Protein AF-A0A8H5VA11-F1 (afdb_monomer_lite)

Radius of gyration: 19.9 Å; chains: 1; bounding box: 49×47×49 Å

Structure (mmCIF, N/CA/C/O backbone):
data_AF-A0A8H5VA11-F1
#
_entry.id   AF-A0A8H5VA11-F1
#
loop_
_atom_site.group_PDB
_atom_site.id
_atom_site.type_symbol
_atom_site.label_atom_id
_atom_site.label_alt_id
_atom_site.label_comp_id
_atom_site.label_asym_id
_atom_site.label_entity_id
_atom_site.label_seq_id
_atom_site.pdbx_PDB_ins_code
_atom_site.Cartn_x
_atom_site.Cartn_y
_atom_site.Cartn_z
_atom_site.occupancy
_atom_site.B_iso_or_equiv
_atom_site.auth_seq_id
_atom_site.auth_comp_id
_atom_site.auth_asym_id
_atom_site.auth_atom_id
_atom_site.pdbx_PDB_model_num
ATOM 1 N N . MET A 1 1 ? -9.710 26.616 -23.970 1.00 38.53 1 MET A N 1
ATOM 2 C CA . MET A 1 1 ? -9.389 25.185 -24.164 1.00 38.53 1 MET A CA 1
ATOM 3 C C . MET A 1 1 ? -10.409 24.378 -23.385 1.00 38.53 1 MET A C 1
ATOM 5 O O . MET A 1 1 ? -10.470 24.527 -22.172 1.00 38.53 1 MET A O 1
ATOM 9 N N . SER A 1 2 ? -11.271 23.625 -24.066 1.00 39.81 2 SER A N 1
ATOM 10 C CA . SER A 1 2 ? -12.243 22.743 -23.418 1.00 39.81 2 SER A CA 1
ATOM 11 C C . SER A 1 2 ? -11.508 21.583 -22.746 1.00 39.81 2 SER A C 1
ATOM 13 O O . SER A 1 2 ? -10.612 20.977 -23.333 1.00 39.81 2 SER A O 1
ATOM 15 N N . ILE A 1 3 ? -11.857 21.297 -21.492 1.00 49.31 3 ILE A N 1
ATOM 16 C CA . ILE A 1 3 ? -11.337 20.132 -20.775 1.00 49.31 3 ILE A CA 1
ATOM 17 C C . ILE A 1 3 ? -11.882 18.896 -21.511 1.00 49.31 3 ILE A C 1
ATOM 19 O O . ILE A 1 3 ? -13.103 18.785 -21.649 1.00 49.31 3 ILE A O 1
ATOM 23 N N . PRO A 1 4 ? -11.028 17.999 -22.038 1.00 55.41 4 PRO A N 1
ATOM 24 C CA . PRO A 1 4 ? -11.499 16.835 -22.775 1.00 55.41 4 PRO A CA 1
ATOM 25 C C . PRO A 1 4 ? -12.402 15.985 -21.879 1.00 55.41 4 PRO A C 1
ATOM 27 O O . PRO A 1 4 ? -12.107 15.798 -20.697 1.00 55.41 4 PRO A O 1
ATOM 30 N N . ASN A 1 5 ? -13.501 15.485 -22.453 1.00 65.12 5 ASN A N 1
ATOM 31 C CA . ASN A 1 5 ? -14.490 14.668 -21.755 1.00 65.12 5 ASN A CA 1
ATOM 32 C C . ASN A 1 5 ? -13.781 13.557 -20.936 1.00 65.12 5 ASN A C 1
ATOM 34 O O . ASN A 1 5 ? -13.038 12.758 -21.521 1.00 65.12 5 ASN A O 1
ATOM 38 N N . PRO A 1 6 ? -13.990 13.481 -19.605 1.00 61.69 6 PRO A N 1
ATOM 39 C CA . PRO A 1 6 ? -13.353 12.490 -18.737 1.00 61.69 6 PRO A CA 1
ATOM 40 C C . PRO A 1 6 ? -13.523 11.038 -19.207 1.00 61.69 6 PRO A C 1
ATOM 42 O O . PRO A 1 6 ? -12.602 10.236 -19.050 1.00 61.69 6 PRO A O 1
ATOM 45 N N . ALA A 1 7 ? -14.655 10.702 -19.835 1.00 64.81 7 ALA A N 1
ATOM 46 C CA . ALA A 1 7 ? -14.904 9.368 -20.381 1.00 64.81 7 ALA A CA 1
ATOM 47 C C . ALA A 1 7 ? -13.964 9.041 -21.557 1.00 64.81 7 ALA A C 1
ATOM 49 O O . ALA A 1 7 ? -13.365 7.966 -21.588 1.00 64.81 7 ALA A O 1
ATOM 50 N N . HIS A 1 8 ? -13.745 10.004 -22.458 1.00 70.19 8 HIS A N 1
ATOM 51 C CA . HIS A 1 8 ? -12.795 9.878 -23.570 1.00 70.19 8 HIS A CA 1
ATOM 52 C C . HIS A 1 8 ? -11.356 9.713 -23.074 1.00 70.19 8 HIS A C 1
ATOM 54 O O . HIS A 1 8 ? -10.594 8.907 -23.605 1.00 70.19 8 HIS A O 1
ATOM 60 N N . ARG A 1 9 ? -10.976 10.452 -22.023 1.00 69.12 9 ARG A N 1
ATOM 61 C CA . ARG A 1 9 ? -9.641 10.341 -21.423 1.00 69.12 9 ARG A CA 1
ATOM 62 C C . ARG A 1 9 ? -9.414 8.960 -20.804 1.00 69.12 9 ARG A C 1
ATOM 64 O O . ARG A 1 9 ? -8.349 8.381 -21.000 1.00 69.12 9 ARG A O 1
ATOM 71 N N . THR A 1 10 ? -10.400 8.429 -20.082 1.00 70.75 10 THR A N 1
ATOM 72 C CA . THR A 1 10 ? -10.331 7.082 -19.496 1.00 70.75 10 THR A CA 1
ATOM 73 C C . THR A 1 10 ? -10.183 6.019 -20.576 1.00 70.75 10 THR A C 1
ATOM 75 O O . THR A 1 10 ? -9.309 5.161 -20.464 1.00 70.75 10 THR A O 1
ATOM 78 N N . GLN A 1 11 ? -10.975 6.112 -21.646 1.00 75.00 11 GLN A N 1
ATOM 79 C CA . GLN A 1 11 ? -10.893 5.186 -22.770 1.00 75.00 11 GLN A CA 1
ATOM 80 C C . GLN A 1 11 ? -9.513 5.230 -23.445 1.00 75.00 11 GLN A C 1
ATOM 82 O O . GLN A 1 11 ? -8.882 4.186 -23.584 1.00 75.00 11 GLN A O 1
ATOM 87 N N . HIS A 1 12 ? -8.983 6.418 -23.758 1.00 75.19 12 HIS A N 1
ATOM 88 C CA . HIS A 1 12 ? -7.639 6.561 -24.333 1.00 75.19 12 HIS A CA 1
ATOM 89 C C . HIS A 1 12 ? -6.539 5.978 -23.437 1.00 75.19 12 HIS A C 1
ATOM 91 O O . HIS A 1 12 ? -5.609 5.347 -23.932 1.00 75.19 12 HIS A O 1
ATOM 97 N N . ILE A 1 13 ? -6.622 6.172 -22.116 1.00 70.31 13 ILE A N 1
ATOM 98 C CA . ILE A 1 13 ? -5.645 5.598 -21.179 1.00 70.31 13 ILE A CA 1
ATOM 99 C C . ILE A 1 13 ? -5.746 4.069 -21.176 1.00 70.31 13 ILE A C 1
ATOM 101 O O . ILE A 1 13 ? -4.721 3.392 -21.224 1.00 70.31 13 ILE A O 1
ATOM 105 N N . GLN A 1 14 ? -6.959 3.511 -21.147 1.00 73.81 14 GLN A N 1
ATOM 106 C CA . GLN A 1 14 ? -7.167 2.062 -21.205 1.00 73.81 14 GLN A CA 1
ATOM 107 C C . GLN A 1 14 ? -6.655 1.465 -22.520 1.00 73.81 14 GLN A C 1
ATOM 109 O O . GLN A 1 14 ? -5.988 0.433 -22.504 1.00 73.81 14 GLN A O 1
ATOM 114 N N . GLU A 1 15 ? -6.927 2.117 -23.648 1.00 78.25 15 GLU A N 1
ATOM 115 C CA . GLU A 1 15 ? -6.423 1.726 -24.966 1.00 78.25 15 GLU A CA 1
ATOM 116 C C . GLU A 1 15 ? -4.897 1.810 -25.029 1.00 78.25 15 GLU A C 1
ATOM 118 O O . GLU A 1 15 ? -4.253 0.872 -25.497 1.00 78.25 15 GLU A O 1
ATOM 123 N N . TRP A 1 16 ? -4.302 2.873 -24.481 1.00 76.81 16 TRP A N 1
ATOM 124 C CA . TRP A 1 16 ? -2.852 3.010 -24.373 1.00 76.81 16 TRP A CA 1
ATOM 125 C C . TRP A 1 16 ? -2.237 1.884 -23.535 1.00 76.81 16 TRP A C 1
ATOM 127 O O . TRP A 1 16 ? -1.290 1.242 -23.989 1.00 76.81 16 TRP A O 1
ATOM 137 N N . TYR A 1 17 ? -2.807 1.569 -22.365 1.00 71.19 17 TYR A N 1
ATOM 138 C CA . TYR A 1 17 ? -2.367 0.435 -21.547 1.00 71.19 17 TYR A CA 1
ATOM 139 C C . TYR A 1 17 ? -2.496 -0.890 -22.302 1.00 71.19 17 TYR A C 1
ATOM 141 O O . TYR A 1 17 ? -1.528 -1.643 -22.354 1.00 71.19 17 TYR A O 1
ATOM 149 N N . ARG A 1 18 ? -3.638 -1.160 -22.949 1.00 76.31 18 ARG A N 1
ATOM 150 C CA . ARG A 1 18 ? -3.831 -2.369 -23.771 1.00 76.31 18 ARG A CA 1
ATOM 151 C C . ARG A 1 18 ? -2.804 -2.458 -24.894 1.00 76.31 18 ARG A C 1
ATOM 153 O O . ARG A 1 18 ? -2.268 -3.537 -25.130 1.00 76.31 18 ARG A O 1
ATOM 160 N N . ALA A 1 19 ? -2.498 -1.348 -25.562 1.00 75.62 19 ALA A N 1
ATOM 161 C CA . ALA A 1 19 ? -1.498 -1.291 -26.622 1.00 75.62 19 ALA A CA 1
ATOM 162 C C . ALA A 1 19 ? -0.072 -1.505 -26.091 1.00 75.62 19 ALA A C 1
ATOM 164 O O . ALA A 1 19 ? 0.753 -2.109 -26.778 1.00 75.62 19 ALA A O 1
ATOM 165 N N . CYS A 1 20 ? 0.235 -1.022 -24.886 1.00 70.12 20 CYS A N 1
ATOM 166 C CA . CYS A 1 20 ? 1.495 -1.293 -24.198 1.00 70.12 20 CYS A CA 1
ATOM 167 C C . CYS A 1 20 ? 1.611 -2.774 -23.811 1.00 70.12 20 CYS A C 1
ATOM 169 O O . CYS A 1 20 ? 2.619 -3.392 -24.145 1.00 70.12 20 CYS A O 1
ATOM 171 N N . THR A 1 21 ? 0.574 -3.361 -23.203 1.00 68.69 21 THR A N 1
ATOM 172 C CA . THR A 1 21 ? 0.534 -4.789 -22.846 1.00 68.69 21 THR A CA 1
ATOM 173 C C . THR A 1 21 ? 0.629 -5.673 -24.085 1.00 68.69 21 THR A C 1
ATOM 175 O O . THR A 1 21 ? 1.501 -6.527 -24.150 1.00 68.69 21 THR A O 1
ATOM 178 N N . SER A 1 22 ? -0.161 -5.391 -25.126 1.00 73.06 22 SER A N 1
ATOM 179 C CA . SER A 1 22 ? -0.128 -6.146 -26.388 1.00 73.06 22 SER A CA 1
ATOM 180 C C . SER A 1 22 ? 1.241 -6.062 -27.067 1.00 73.06 22 SER A C 1
ATOM 182 O O . SER A 1 22 ? 1.734 -7.046 -27.613 1.00 73.06 22 SER A O 1
ATOM 184 N N . ARG A 1 23 ? 1.888 -4.885 -27.047 1.00 73.25 23 ARG A N 1
ATOM 185 C CA . ARG A 1 23 ? 3.265 -4.746 -27.548 1.00 73.25 23 ARG A CA 1
ATOM 186 C C . ARG A 1 23 ? 4.262 -5.512 -26.698 1.00 73.25 23 ARG A C 1
ATOM 188 O O . ARG A 1 23 ? 5.232 -5.997 -27.261 1.00 73.25 23 ARG A O 1
ATOM 195 N N . ALA A 1 24 ? 4.065 -5.587 -25.386 1.00 64.38 24 ALA A N 1
ATOM 196 C CA . ALA A 1 24 ? 4.917 -6.382 -24.517 1.00 64.38 24 ALA A CA 1
ATOM 197 C C . ALA A 1 24 ? 4.746 -7.879 -24.820 1.00 64.38 24 ALA A C 1
ATOM 199 O O . ALA A 1 24 ? 5.741 -8.533 -25.104 1.00 64.38 24 ALA A O 1
ATOM 200 N N . GLU A 1 25 ? 3.517 -8.393 -24.873 1.00 65.75 25 GLU A N 1
ATOM 201 C CA . GLU A 1 25 ? 3.203 -9.805 -25.157 1.00 65.75 25 GLU A CA 1
ATOM 202 C C . GLU A 1 25 ? 3.742 -10.288 -26.510 1.00 65.75 25 GLU A C 1
ATOM 204 O O . GLU A 1 25 ? 4.197 -11.420 -26.630 1.00 65.75 25 GLU A O 1
ATOM 209 N N . ARG A 1 26 ? 3.727 -9.427 -27.537 1.00 71.00 26 ARG A N 1
ATOM 210 C CA . ARG A 1 26 ? 4.206 -9.771 -28.888 1.00 71.00 26 ARG A CA 1
ATOM 211 C C . ARG A 1 26 ? 5.726 -9.772 -29.038 1.00 71.00 26 ARG A C 1
ATOM 213 O O . ARG A 1 26 ? 6.213 -10.158 -30.101 1.00 71.00 26 ARG A O 1
ATOM 220 N N . ARG A 1 27 ? 6.488 -9.308 -28.042 1.00 61.25 27 ARG A N 1
ATOM 221 C CA . ARG A 1 27 ? 7.954 -9.367 -28.128 1.00 61.25 27 ARG A CA 1
ATOM 222 C C . ARG A 1 27 ? 8.395 -10.829 -28.047 1.00 61.25 27 ARG A C 1
ATOM 224 O O . ARG A 1 27 ? 7.949 -11.513 -27.126 1.00 61.25 27 ARG A O 1
ATOM 231 N N . PRO A 1 28 ? 9.280 -11.303 -28.944 1.00 55.66 28 PRO A N 1
ATOM 232 C CA . PRO A 1 28 ? 9.813 -12.667 -28.898 1.00 55.66 28 PRO A CA 1
ATOM 233 C C . PRO A 1 28 ? 10.371 -13.028 -27.515 1.00 55.66 28 PRO A C 1
ATOM 235 O O . PRO A 1 28 ? 10.173 -14.136 -27.031 1.00 55.66 28 PRO A O 1
ATOM 238 N N . GLU A 1 29 ? 10.963 -12.050 -26.822 1.00 48.66 29 GLU A N 1
ATOM 239 C CA . GLU A 1 29 ? 11.510 -12.215 -25.471 1.00 48.66 29 GLU A CA 1
ATOM 240 C C . GLU A 1 29 ? 10.445 -12.445 -24.375 1.00 48.66 29 GLU A C 1
ATOM 242 O O . GLU A 1 29 ? 10.790 -12.816 -23.253 1.00 48.66 29 GLU A O 1
ATOM 247 N N . ASN A 1 30 ? 9.157 -12.223 -24.656 1.00 47.91 30 ASN A N 1
ATOM 248 C CA . ASN A 1 30 ? 8.044 -12.379 -23.714 1.00 47.91 30 ASN A CA 1
ATOM 249 C C . ASN A 1 30 ? 7.150 -13.590 -24.019 1.00 47.91 30 ASN A C 1
ATOM 251 O O . ASN A 1 30 ? 6.133 -13.756 -23.352 1.00 47.91 30 ASN A O 1
ATOM 255 N N . GLN A 1 31 ? 7.544 -14.469 -24.950 1.00 53.22 31 GLN A N 1
ATOM 256 C CA . GLN A 1 31 ? 6.773 -15.673 -25.298 1.00 53.22 31 GLN A CA 1
ATOM 257 C C . GLN A 1 31 ? 6.492 -16.587 -24.088 1.00 53.22 31 GLN A C 1
ATOM 259 O O . GLN A 1 31 ? 5.414 -17.169 -24.011 1.00 53.22 31 GLN A O 1
ATOM 264 N N . ASP A 1 32 ? 7.392 -16.616 -23.095 1.00 52.06 32 ASP A N 1
ATOM 265 C CA . ASP A 1 32 ? 7.207 -17.363 -21.836 1.00 52.06 32 ASP A CA 1
ATOM 266 C C . ASP A 1 32 ? 6.700 -16.508 -20.656 1.00 52.06 32 ASP A C 1
ATOM 268 O O . ASP A 1 32 ? 6.504 -17.013 -19.550 1.00 52.06 32 ASP A O 1
ATOM 272 N N . ASN A 1 33 ? 6.529 -15.196 -20.851 1.00 47.75 33 ASN A N 1
ATOM 273 C CA . ASN A 1 33 ? 6.092 -14.254 -19.820 1.00 47.75 33 ASN A CA 1
ATOM 274 C C . ASN A 1 33 ? 4.722 -13.688 -20.192 1.00 47.75 33 ASN A C 1
ATOM 276 O O . ASN A 1 33 ? 4.614 -12.624 -20.797 1.00 47.75 33 ASN A O 1
ATOM 280 N N . ALA A 1 34 ? 3.663 -14.372 -19.778 1.00 52.34 34 ALA A N 1
ATOM 281 C CA . ALA A 1 34 ? 2.313 -13.856 -19.933 1.00 52.34 34 ALA A CA 1
ATOM 282 C C . ALA A 1 34 ? 1.893 -13.050 -18.694 1.00 52.34 34 ALA A C 1
ATOM 284 O O . ALA A 1 34 ? 1.905 -13.548 -17.564 1.00 52.34 34 ALA A O 1
ATOM 285 N N . VAL A 1 35 ? 1.513 -11.788 -18.906 1.00 53.75 35 VAL A N 1
ATOM 286 C CA . VAL A 1 35 ? 0.883 -10.948 -17.881 1.00 53.75 35 VAL A CA 1
ATOM 287 C C . VAL A 1 35 ? -0.622 -11.161 -17.977 1.00 53.75 35 VAL A C 1
ATOM 289 O O . VAL A 1 35 ? -1.319 -10.467 -18.709 1.00 53.75 35 VAL A O 1
ATOM 292 N N . TYR A 1 36 ? -1.131 -12.151 -17.252 1.00 59.78 36 TYR A N 1
ATOM 293 C CA . TYR A 1 36 ? -2.566 -12.410 -17.217 1.00 59.78 36 TYR A CA 1
ATOM 294 C C . TYR A 1 36 ? -3.301 -11.359 -16.387 1.00 59.78 36 TYR A C 1
ATOM 296 O O . TYR A 1 36 ? -2.772 -10.814 -15.412 1.00 59.78 36 TYR A O 1
ATOM 304 N N . ALA A 1 37 ? -4.562 -11.118 -16.744 1.00 69.44 37 ALA A N 1
ATOM 305 C CA . ALA A 1 37 ? -5.472 -10.419 -15.854 1.00 69.44 37 ALA A CA 1
ATOM 306 C C . ALA A 1 37 ? -5.525 -11.147 -14.502 1.00 69.44 37 ALA A C 1
ATOM 308 O O . ALA A 1 37 ? -5.518 -12.378 -14.443 1.00 69.44 37 ALA A O 1
ATOM 309 N N . LEU A 1 38 ? -5.579 -10.383 -13.410 1.00 77.19 38 LEU A N 1
ATOM 310 C CA . LEU A 1 38 ? -5.715 -10.962 -12.081 1.00 77.19 38 LEU A CA 1
ATOM 311 C C . LEU A 1 38 ? -7.064 -11.684 -11.968 1.00 77.19 38 LEU A C 1
ATOM 313 O O . LEU A 1 38 ? -8.112 -11.033 -11.911 1.00 77.19 38 LEU A O 1
ATOM 317 N N . ASP A 1 39 ? -7.024 -13.012 -11.880 1.00 87.19 39 ASP A N 1
ATOM 318 C CA . ASP A 1 39 ? -8.182 -13.824 -11.517 1.00 87.19 39 ASP A CA 1
ATOM 319 C C . ASP A 1 39 ? -8.490 -13.620 -10.027 1.00 87.19 39 ASP A C 1
ATOM 321 O O . ASP A 1 39 ? -7.841 -14.171 -9.129 1.00 87.19 39 ASP A O 1
ATOM 325 N N . ILE A 1 40 ? -9.467 -12.748 -9.770 1.00 89.31 40 ILE A N 1
ATOM 326 C CA . ILE A 1 40 ? -9.868 -12.382 -8.414 1.00 89.31 40 ILE A CA 1
ATOM 327 C C . ILE A 1 40 ? -10.493 -13.561 -7.673 1.00 89.31 40 ILE A C 1
ATOM 329 O O . ILE A 1 40 ? -10.322 -13.658 -6.460 1.00 89.31 40 ILE A O 1
ATOM 333 N N . ASP A 1 41 ? -11.201 -14.444 -8.375 1.00 92.81 41 ASP A N 1
ATOM 334 C CA . ASP A 1 41 ? -11.942 -15.540 -7.759 1.00 92.81 41 ASP A CA 1
ATOM 335 C C . ASP A 1 41 ? -10.975 -16.639 -7.335 1.00 92.81 41 ASP A C 1
ATOM 337 O O . ASP A 1 41 ? -10.983 -17.055 -6.172 1.00 92.81 41 ASP A O 1
ATOM 341 N N . TRP A 1 42 ? -10.031 -16.986 -8.212 1.00 93.31 42 TRP A N 1
ATOM 342 C CA . TRP A 1 42 ? -8.924 -17.864 -7.854 1.00 93.31 42 TRP A CA 1
ATOM 343 C C . TRP A 1 42 ? -8.124 -17.314 -6.6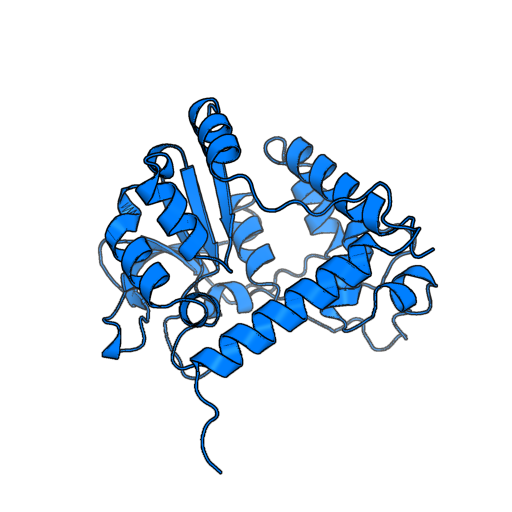67 1.00 93.31 42 TRP A C 1
ATOM 345 O O . TRP A 1 42 ? -7.828 -18.048 -5.720 1.00 93.31 42 TRP A O 1
ATOM 355 N N . LEU A 1 43 ? -7.800 -16.014 -6.665 1.00 92.19 43 LEU A N 1
ATOM 356 C CA . LEU A 1 43 ? -7.086 -15.402 -5.545 1.00 92.19 43 LEU A CA 1
ATOM 357 C C . LEU A 1 43 ? -7.894 -15.484 -4.241 1.00 92.19 43 LEU A C 1
ATOM 359 O O . LEU A 1 43 ? -7.333 -15.832 -3.199 1.00 92.19 43 LEU A O 1
ATOM 363 N N . CYS A 1 44 ? -9.199 -15.206 -4.289 1.00 95.69 44 CYS A N 1
ATOM 364 C CA . CYS A 1 44 ? -10.083 -15.322 -3.131 1.00 95.69 44 CYS A CA 1
ATOM 365 C C . CYS A 1 44 ? -10.087 -16.749 -2.570 1.00 95.69 44 CYS A C 1
ATOM 367 O O . CYS A 1 44 ? -9.995 -16.930 -1.355 1.00 95.69 44 CYS A O 1
ATOM 369 N N . ASP A 1 45 ? -10.105 -17.772 -3.423 1.00 95.88 45 ASP A N 1
ATOM 370 C CA . ASP A 1 45 ? -10.028 -19.167 -2.986 1.00 95.88 45 ASP A CA 1
ATOM 371 C C . ASP A 1 45 ? -8.687 -19.511 -2.330 1.00 95.88 45 ASP A C 1
ATOM 373 O O . ASP A 1 45 ? -8.635 -20.277 -1.360 1.00 95.88 45 ASP A O 1
ATOM 377 N N . ARG A 1 46 ? -7.587 -18.913 -2.803 1.00 94.94 46 ARG A N 1
ATOM 378 C CA . ARG A 1 46 ? -6.274 -19.038 -2.152 1.00 94.94 46 ARG A CA 1
ATOM 379 C C . ARG A 1 46 ? -6.257 -18.353 -0.787 1.00 94.94 46 ARG A C 1
ATOM 381 O O . ARG A 1 46 ? -5.734 -18.943 0.157 1.00 94.94 46 ARG A O 1
ATOM 388 N N . ILE A 1 47 ? -6.862 -17.171 -0.658 1.00 95.75 47 ILE A N 1
ATOM 389 C CA . ILE A 1 47 ? -6.989 -16.449 0.619 1.00 95.75 47 ILE A CA 1
ATOM 390 C C . ILE A 1 47 ? -7.803 -17.275 1.622 1.00 95.75 47 ILE A C 1
ATOM 392 O O . ILE A 1 47 ? -7.362 -17.487 2.751 1.00 95.75 47 ILE A O 1
ATOM 396 N N . LYS A 1 48 ? -8.945 -17.833 1.200 1.00 95.25 48 LYS A N 1
ATOM 397 C CA . LYS A 1 48 ? -9.789 -18.694 2.048 1.00 95.25 48 LYS A CA 1
ATOM 398 C C . LYS A 1 48 ? -9.032 -19.911 2.583 1.00 95.25 48 LYS A C 1
ATOM 400 O O . LYS A 1 48 ? -9.214 -20.264 3.747 1.00 95.25 48 LYS A O 1
ATOM 405 N N . LYS A 1 49 ? -8.169 -20.529 1.770 1.00 96.00 49 LYS A N 1
ATOM 406 C CA . LYS A 1 49 ? -7.365 -21.709 2.148 1.00 96.00 49 LYS A CA 1
ATOM 407 C C . LYS A 1 49 ? -6.110 -21.367 2.956 1.00 96.00 49 LYS A C 1
ATOM 409 O O . LYS A 1 49 ? -5.559 -22.241 3.621 1.00 96.00 49 LYS A O 1
ATOM 414 N N . ALA A 1 50 ? -5.629 -20.128 2.893 1.00 93.12 50 ALA A N 1
ATOM 415 C CA . ALA A 1 50 ? -4.440 -19.711 3.620 1.00 93.12 50 ALA A CA 1
ATOM 416 C C . ALA A 1 50 ? -4.701 -19.629 5.134 1.00 93.12 50 ALA A C 1
ATOM 418 O O . ALA A 1 50 ? -5.794 -19.260 5.581 1.00 93.12 50 ALA A O 1
ATOM 419 N N . LYS A 1 51 ? -3.666 -19.963 5.918 1.00 90.38 51 LYS A N 1
ATOM 420 C CA . LYS A 1 51 ? -3.671 -19.826 7.383 1.00 90.38 51 LYS A CA 1
ATOM 421 C C . LYS A 1 51 ? -3.592 -18.361 7.818 1.00 90.38 51 LYS A C 1
ATOM 423 O O . LYS A 1 51 ? -4.254 -17.979 8.769 1.00 90.38 51 LYS A O 1
ATOM 428 N N . GLU A 1 52 ? -2.776 -17.573 7.127 1.00 86.75 52 GLU A N 1
ATOM 429 C CA . GLU A 1 52 ? -2.570 -16.146 7.375 1.00 86.75 52 GLU A CA 1
ATOM 430 C C . GLU A 1 52 ? -2.314 -15.468 6.026 1.00 86.75 52 GLU A C 1
ATOM 432 O O . GLU A 1 52 ? -1.571 -16.008 5.197 1.00 86.75 52 GLU A O 1
ATOM 437 N N . VAL A 1 53 ? -2.915 -14.298 5.806 1.00 92.19 53 VAL A N 1
ATOM 438 C CA . VAL A 1 53 ? -2.659 -13.471 4.623 1.00 92.19 53 VAL A CA 1
ATOM 439 C C . VAL A 1 53 ? -2.241 -12.082 5.071 1.00 92.19 53 VAL A C 1
ATOM 441 O O . VAL A 1 53 ? -2.947 -11.422 5.827 1.00 92.19 53 VAL A O 1
ATOM 444 N N . ARG A 1 54 ? -1.096 -11.619 4.567 1.00 91.38 54 ARG A N 1
ATOM 445 C CA . ARG A 1 54 ? -0.661 -10.229 4.707 1.00 91.38 54 ARG A CA 1
ATOM 446 C C . ARG A 1 54 ? -0.674 -9.563 3.350 1.00 91.38 54 ARG A C 1
ATOM 448 O O . ARG A 1 54 ? -0.104 -10.096 2.398 1.00 91.38 54 ARG A O 1
ATOM 455 N N . LEU A 1 55 ? -1.304 -8.403 3.283 1.00 91.88 55 LEU A N 1
ATOM 456 C CA . LEU A 1 55 ? -1.343 -7.570 2.096 1.00 91.88 55 LEU A CA 1
ATOM 457 C C . LEU A 1 55 ? -0.549 -6.300 2.379 1.00 91.88 55 LEU A C 1
ATOM 459 O O . LEU A 1 55 ? -0.869 -5.555 3.299 1.00 91.88 55 LEU A O 1
ATOM 463 N N . PHE A 1 56 ? 0.467 -6.059 1.557 1.00 89.69 56 PHE A N 1
ATOM 464 C CA . PHE A 1 56 ? 1.229 -4.815 1.529 1.00 89.69 56 PHE A CA 1
ATOM 465 C C . PHE A 1 56 ? 0.841 -4.054 0.267 1.00 89.69 56 PHE A C 1
ATOM 467 O O . PHE A 1 56 ? 0.916 -4.616 -0.826 1.00 89.69 56 PHE A O 1
ATOM 474 N N . GLY A 1 57 ? 0.402 -2.803 0.394 1.00 85.31 57 GLY A N 1
ATOM 475 C CA . GLY A 1 57 ? -0.079 -2.063 -0.767 1.00 85.31 57 GLY A CA 1
ATOM 476 C C . GLY A 1 57 ? -0.058 -0.550 -0.627 1.00 85.31 57 GLY A C 1
ATOM 477 O O . GLY A 1 57 ? 0.199 0.009 0.432 1.00 85.31 57 GLY A O 1
ATOM 478 N N . GLY A 1 58 ? -0.358 0.110 -1.738 1.00 72.50 58 GLY A N 1
ATOM 479 C CA . GLY A 1 58 ? -0.525 1.558 -1.814 1.00 72.50 58 GLY A CA 1
ATOM 480 C C . GLY A 1 58 ? -1.480 1.926 -2.942 1.00 72.50 58 GLY A C 1
ATOM 481 O O . GLY A 1 58 ? -2.441 2.640 -2.714 1.00 72.50 58 GLY A O 1
ATOM 482 N N . ALA A 1 59 ? -1.301 1.355 -4.134 1.00 63.72 59 ALA A N 1
ATOM 483 C CA . ALA A 1 59 ? -1.872 1.906 -5.366 1.00 63.72 59 ALA A CA 1
ATOM 484 C C . ALA A 1 59 ? -3.214 1.316 -5.872 1.00 63.72 59 ALA A C 1
ATOM 486 O O . ALA A 1 59 ? -3.586 1.579 -7.012 1.00 63.72 59 ALA A O 1
ATOM 487 N N . SER A 1 60 ? -3.984 0.542 -5.096 1.00 74.31 60 SER A N 1
ATOM 488 C CA . SER A 1 60 ? -5.328 0.127 -5.556 1.00 74.31 60 SER A CA 1
ATOM 489 C C . SER A 1 60 ? -6.292 -0.187 -4.413 1.00 74.31 60 SER A C 1
ATOM 491 O O . SER A 1 60 ? -6.439 -1.329 -3.983 1.00 74.31 60 SER A O 1
ATOM 493 N N . LEU A 1 61 ? -6.988 0.844 -3.933 1.00 91.50 61 LEU A N 1
ATOM 494 C CA . LEU A 1 61 ? -8.074 0.685 -2.959 1.00 91.50 61 LEU A CA 1
ATOM 495 C C . LEU A 1 61 ? -9.285 -0.031 -3.580 1.00 91.50 61 LEU A C 1
ATOM 497 O O . LEU A 1 61 ? -10.015 -0.723 -2.882 1.00 91.50 61 LEU A O 1
ATOM 501 N N . ASP A 1 62 ? -9.454 0.035 -4.903 1.00 92.00 62 ASP A N 1
ATOM 502 C CA . ASP A 1 62 ? -10.492 -0.730 -5.604 1.00 92.00 62 ASP A CA 1
ATOM 503 C C . ASP A 1 62 ? -10.289 -2.245 -5.469 1.00 92.00 62 ASP A C 1
ATOM 505 O O . ASP A 1 62 ? -11.235 -2.992 -5.220 1.00 92.00 62 ASP A O 1
ATOM 509 N N . PHE A 1 63 ? -9.040 -2.710 -5.527 1.00 92.12 63 PHE A N 1
ATOM 510 C CA . PHE A 1 63 ? -8.734 -4.110 -5.260 1.00 92.12 63 PHE A CA 1
ATOM 511 C C . PHE A 1 63 ? -9.157 -4.528 -3.842 1.00 92.12 63 PHE A C 1
ATOM 513 O O . PHE A 1 63 ? -9.778 -5.577 -3.675 1.00 92.12 63 PHE A O 1
ATOM 520 N N . LEU A 1 64 ? -8.910 -3.688 -2.832 1.00 95.00 64 LEU A N 1
ATOM 521 C CA . LEU A 1 64 ? -9.355 -3.950 -1.459 1.00 95.00 64 LEU A CA 1
ATOM 522 C C . LEU A 1 64 ? -10.880 -3.962 -1.344 1.00 95.00 64 LEU A C 1
ATOM 524 O O . LEU A 1 64 ? -11.430 -4.885 -0.748 1.00 95.00 64 LEU A O 1
ATOM 528 N N . ARG A 1 65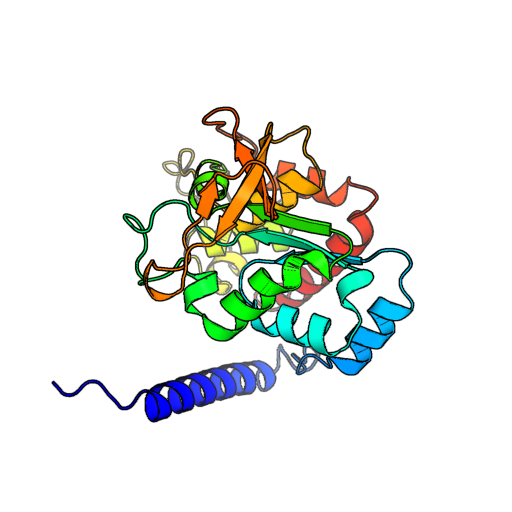 ? -11.569 -3.007 -1.983 1.00 96.06 65 ARG A N 1
ATOM 529 C CA . ARG A 1 65 ? -13.035 -2.999 -2.086 1.00 96.06 65 ARG A CA 1
ATOM 530 C C . ARG A 1 65 ? -13.555 -4.320 -2.652 1.00 96.06 65 ARG A C 1
ATOM 532 O O . ARG A 1 65 ? -14.495 -4.888 -2.107 1.00 96.06 65 ARG A O 1
ATOM 539 N N . ARG A 1 66 ? -12.929 -4.853 -3.705 1.00 95.19 66 ARG A N 1
ATOM 540 C CA . ARG A 1 66 ? -13.308 -6.154 -4.285 1.00 95.19 66 ARG A CA 1
ATOM 541 C C . ARG A 1 66 ? -13.109 -7.312 -3.304 1.00 95.19 66 ARG A C 1
ATOM 543 O O . ARG A 1 66 ? -13.958 -8.195 -3.265 1.00 95.19 66 ARG A O 1
ATOM 550 N N . LEU A 1 67 ? -12.043 -7.312 -2.501 1.00 95.81 67 LEU A N 1
ATOM 551 C CA . LEU A 1 67 ? -11.811 -8.344 -1.478 1.00 95.81 67 LEU A CA 1
ATOM 552 C C . LEU A 1 67 ? -12.845 -8.294 -0.340 1.00 95.81 67 LEU A C 1
ATOM 554 O O . LEU A 1 67 ? -13.276 -9.350 0.132 1.00 95.81 67 LEU A O 1
ATOM 558 N N . ILE A 1 68 ? -13.269 -7.091 0.062 1.00 97.06 68 ILE A N 1
ATOM 559 C CA . ILE A 1 68 ? -14.362 -6.880 1.027 1.00 97.06 68 ILE A CA 1
ATOM 560 C C . ILE A 1 68 ? -15.669 -7.435 0.455 1.00 97.06 68 ILE A C 1
ATOM 562 O O . ILE A 1 68 ? -16.277 -8.316 1.055 1.00 97.06 68 ILE A O 1
ATOM 566 N N . LEU A 1 69 ? -16.041 -7.022 -0.762 1.00 96.94 69 LEU A N 1
ATOM 567 C CA . LEU A 1 69 ? -17.261 -7.484 -1.438 1.00 96.94 69 LEU A CA 1
ATOM 568 C C . LEU A 1 69 ? -17.279 -9.002 -1.688 1.00 96.94 69 LEU A C 1
ATOM 570 O O . LEU A 1 69 ? -18.344 -9.608 -1.751 1.00 96.94 69 LEU A O 1
ATOM 574 N N . LYS A 1 70 ? -16.107 -9.634 -1.827 1.00 96.62 70 LYS A N 1
ATOM 575 C CA . LYS A 1 70 ? -15.958 -11.094 -1.956 1.00 96.62 70 LYS A CA 1
ATOM 576 C C . LYS A 1 70 ? -15.933 -11.829 -0.607 1.00 96.62 70 LYS A C 1
ATOM 578 O O . LYS A 1 70 ? -15.806 -13.053 -0.592 1.00 96.62 70 LYS A O 1
ATOM 583 N N . GLY A 1 71 ? -16.040 -11.111 0.512 1.00 96.44 71 GLY A N 1
ATOM 584 C CA . GLY A 1 71 ? -16.151 -11.675 1.858 1.00 96.44 71 GLY A CA 1
ATOM 585 C C . GLY A 1 71 ? -14.864 -12.304 2.394 1.00 96.44 71 GLY A C 1
ATOM 586 O O . GLY A 1 71 ? -14.924 -13.126 3.305 1.00 96.44 71 GLY A O 1
ATOM 587 N N . VAL A 1 72 ? -13.695 -11.960 1.840 1.00 97.06 72 VAL A N 1
ATOM 588 C CA . VAL A 1 72 ? -12.404 -12.550 2.250 1.00 97.06 72 VAL A CA 1
ATOM 589 C C . VAL A 1 72 ? -11.527 -11.610 3.080 1.00 97.06 72 VAL A C 1
ATOM 591 O O . VAL A 1 72 ? -10.499 -12.051 3.590 1.00 97.06 72 VAL A O 1
ATOM 594 N N . ALA A 1 73 ? -11.927 -10.342 3.244 1.00 96.56 73 ALA A N 1
ATOM 595 C CA . ALA A 1 73 ? -11.165 -9.320 3.971 1.00 96.56 73 ALA A CA 1
ATOM 596 C C . ALA A 1 73 ? -10.799 -9.740 5.406 1.00 96.56 73 ALA A C 1
ATOM 598 O O . ALA A 1 73 ? -9.657 -9.552 5.822 1.00 96.56 73 ALA A O 1
ATOM 599 N N . HIS A 1 74 ? -11.705 -10.424 6.107 1.00 97.00 74 HIS A N 1
ATOM 600 C CA . HIS A 1 74 ? -11.521 -10.857 7.497 1.00 97.00 74 HIS A CA 1
ATOM 601 C C . HIS A 1 74 ? -10.356 -11.840 7.717 1.00 97.00 74 HIS A C 1
ATOM 603 O O . HIS A 1 74 ? -9.992 -12.106 8.857 1.00 97.00 74 HIS A O 1
ATOM 609 N N . LYS A 1 75 ? -9.767 -12.405 6.649 1.00 96.88 75 LYS A N 1
ATOM 610 C CA . LYS A 1 75 ? -8.563 -13.260 6.725 1.00 96.88 75 LYS A CA 1
ATOM 611 C C . LYS A 1 75 ? -7.258 -12.507 6.448 1.00 96.88 75 LYS A C 1
ATOM 613 O O . LYS A 1 75 ? -6.204 -13.136 6.332 1.00 96.88 75 LYS A O 1
ATOM 618 N N . ILE A 1 76 ? -7.342 -11.200 6.211 1.00 96.38 76 ILE A N 1
ATOM 619 C CA . ILE A 1 76 ? -6.256 -10.399 5.657 1.00 96.38 76 ILE A CA 1
ATOM 620 C C . ILE A 1 76 ? -5.830 -9.345 6.671 1.00 96.38 76 ILE A C 1
ATOM 622 O O . ILE A 1 76 ? -6.626 -8.514 7.103 1.00 96.38 76 ILE A O 1
ATOM 626 N N . ARG A 1 77 ? -4.530 -9.328 6.961 1.00 96.25 77 ARG A N 1
ATOM 627 C CA . ARG A 1 77 ? -3.845 -8.213 7.616 1.00 96.25 77 ARG A CA 1
ATOM 628 C C . ARG A 1 77 ? -3.343 -7.256 6.546 1.00 96.25 77 ARG A C 1
ATOM 630 O O . ARG A 1 77 ? -2.426 -7.576 5.786 1.00 96.25 77 ARG A O 1
ATOM 637 N N . CYS A 1 78 ? -4.006 -6.119 6.433 1.00 95.56 78 CYS A N 1
ATOM 638 C CA . CYS A 1 78 ? -3.811 -5.129 5.392 1.00 95.56 78 CYS A CA 1
ATOM 639 C C . CYS A 1 78 ? -2.950 -3.969 5.904 1.00 95.56 78 CYS A C 1
ATOM 641 O O . CYS A 1 78 ? -3.288 -3.303 6.883 1.00 95.56 78 CYS A O 1
ATOM 643 N N . HIS A 1 79 ? -1.842 -3.714 5.213 1.00 94.94 79 HIS A N 1
ATOM 644 C CA . HIS A 1 79 ? -0.845 -2.712 5.567 1.00 94.94 79 HIS A CA 1
ATOM 645 C C . HIS A 1 79 ? -0.610 -1.789 4.371 1.00 94.94 79 HIS A C 1
ATOM 647 O O . HIS A 1 79 ? -0.132 -2.230 3.320 1.00 94.94 79 HIS A O 1
ATOM 653 N N . LEU A 1 80 ? -0.974 -0.511 4.509 1.00 95.06 80 LEU A N 1
ATOM 654 C CA . LEU A 1 80 ? -1.041 0.408 3.373 1.00 95.06 80 LEU A CA 1
ATOM 655 C C . LEU A 1 80 ? -0.160 1.645 3.520 1.00 95.06 80 LEU A C 1
ATOM 657 O O . LEU A 1 80 ? -0.173 2.317 4.549 1.00 95.06 80 LEU A O 1
ATOM 661 N N . GLN A 1 81 ? 0.534 2.017 2.447 1.00 93.75 81 GLN A N 1
ATOM 662 C CA . GLN A 1 81 ? 1.069 3.363 2.265 1.00 93.75 81 GLN A CA 1
ATOM 663 C C . GLN A 1 81 ? -0.019 4.208 1.590 1.00 93.75 81 GLN A C 1
ATOM 665 O O . GLN A 1 81 ? -0.187 4.193 0.372 1.00 93.75 81 GLN A O 1
ATOM 670 N N . VAL A 1 82 ? -0.809 4.930 2.381 1.00 93.44 82 VAL A N 1
ATOM 671 C CA . VAL A 1 82 ? -1.947 5.703 1.868 1.00 93.44 82 VAL A CA 1
ATOM 672 C C . VAL A 1 82 ? -2.273 6.874 2.786 1.00 93.44 82 VAL A C 1
ATOM 674 O O . VAL A 1 82 ? -2.008 6.827 3.991 1.00 93.44 82 VAL A O 1
ATOM 677 N N . GLY A 1 83 ? -2.851 7.922 2.201 1.00 91.81 83 GLY A N 1
ATOM 678 C CA . GLY A 1 83 ? -3.381 9.084 2.906 1.00 91.81 83 GLY A CA 1
ATOM 679 C C . GLY A 1 83 ? -2.322 10.056 3.422 1.00 91.81 83 GLY A C 1
ATOM 680 O O . GLY A 1 83 ? -1.109 9.833 3.356 1.00 91.81 83 GLY A O 1
ATOM 681 N N . THR A 1 84 ? -2.797 11.199 3.902 1.00 92.25 84 THR A N 1
ATOM 682 C CA . THR A 1 84 ? -1.957 12.300 4.376 1.00 92.25 84 THR A CA 1
ATOM 683 C C . THR A 1 84 ? -2.677 13.100 5.455 1.00 92.25 84 THR A C 1
ATOM 685 O O . THR A 1 84 ? -3.900 13.134 5.495 1.00 92.25 84 THR A O 1
ATOM 688 N N . TYR A 1 85 ? -1.914 13.774 6.314 1.00 90.62 85 TYR A N 1
ATOM 689 C CA . TYR A 1 85 ? -2.443 14.729 7.295 1.00 90.62 85 TYR A CA 1
ATOM 690 C C . TYR A 1 85 ? -2.649 16.131 6.706 1.00 90.62 85 TYR A C 1
ATOM 692 O O . TYR A 1 85 ? -3.282 16.974 7.331 1.00 90.62 85 TYR A O 1
ATOM 700 N N . ASN A 1 86 ? -2.048 16.407 5.548 1.00 88.25 86 ASN A N 1
ATOM 701 C CA . ASN A 1 86 ? -2.073 17.712 4.899 1.00 88.25 86 ASN A CA 1
ATOM 702 C C . ASN A 1 86 ? -1.896 17.538 3.384 1.00 88.25 86 ASN A C 1
ATOM 704 O O . ASN A 1 86 ? -1.085 16.719 2.946 1.00 88.25 86 ASN A O 1
ATOM 708 N N . LEU A 1 87 ? -2.639 18.315 2.602 1.00 86.00 87 LEU A N 1
ATOM 709 C CA . LEU A 1 87 ? -2.611 18.308 1.140 1.00 86.00 87 LEU A CA 1
ATOM 710 C C . LEU A 1 87 ? -1.598 19.299 0.551 1.00 86.00 87 LEU A C 1
ATOM 712 O O . LEU A 1 87 ? -1.410 19.295 -0.658 1.00 86.00 87 LEU A O 1
ATOM 716 N N . SER A 1 88 ? -0.923 20.126 1.360 1.00 84.75 88 SER A N 1
ATOM 717 C CA . SER A 1 88 ? -0.071 21.222 0.858 1.00 84.75 88 SER A CA 1
ATOM 718 C C . SER A 1 88 ? 1.049 20.790 -0.095 1.00 84.75 88 SER A C 1
ATOM 720 O O . SER A 1 88 ? 1.553 21.610 -0.850 1.00 84.75 88 SER A O 1
ATOM 722 N N . SER A 1 89 ? 1.478 19.528 -0.034 1.00 75.12 89 SER A N 1
ATOM 723 C CA . SER A 1 89 ? 2.516 18.952 -0.899 1.00 75.12 89 SER A CA 1
ATOM 724 C C . SER A 1 89 ? 1.960 18.020 -1.980 1.00 75.12 89 SER A C 1
ATOM 726 O O . SER A 1 89 ? 2.732 17.330 -2.645 1.00 75.12 89 SER A O 1
ATOM 728 N N . ASN A 1 90 ? 0.637 17.922 -2.119 1.00 79.06 90 ASN A N 1
ATOM 729 C CA . ASN A 1 90 ? 0.011 17.010 -3.063 1.00 79.06 90 ASN A CA 1
ATOM 730 C C . ASN A 1 90 ? -0.180 17.680 -4.422 1.00 79.06 90 ASN A C 1
ATOM 732 O O . ASN A 1 90 ? -0.631 18.815 -4.518 1.00 79.06 90 ASN A O 1
ATOM 736 N N . LEU A 1 91 ? 0.097 16.922 -5.482 1.00 76.69 91 LEU A N 1
ATOM 737 C CA . LEU A 1 91 ? -0.208 17.321 -6.860 1.00 76.69 91 LEU A CA 1
ATOM 738 C C . LEU A 1 91 ? -1.706 17.213 -7.189 1.00 76.69 91 LEU A C 1
ATOM 740 O O . LEU A 1 91 ? -2.173 17.811 -8.151 1.00 76.69 91 LEU A O 1
ATOM 744 N N . PHE A 1 92 ? -2.448 16.429 -6.406 1.00 80.69 92 PHE A N 1
ATOM 745 C CA . PHE A 1 92 ? -3.867 16.151 -6.603 1.00 80.69 92 PHE A CA 1
ATOM 746 C C . PHE A 1 92 ? -4.686 16.636 -5.396 1.00 80.69 92 PHE A C 1
ATOM 748 O O . PHE A 1 92 ? -4.134 16.741 -4.297 1.00 80.69 92 PHE A O 1
ATOM 755 N N . PRO A 1 93 ? -6.008 16.851 -5.556 1.00 79.56 93 PRO A N 1
ATOM 756 C CA . PRO A 1 93 ? -6.905 17.215 -4.449 1.00 79.56 93 PRO A CA 1
ATOM 757 C C . PRO A 1 93 ? -6.945 16.188 -3.306 1.00 79.56 93 PRO A C 1
ATOM 759 O O . PRO A 1 93 ? -7.342 16.512 -2.194 1.00 79.56 93 PRO A O 1
ATOM 762 N N . TYR A 1 94 ? -6.509 14.957 -3.579 1.00 86.75 94 TYR A N 1
ATOM 763 C CA . TYR A 1 94 ? -6.356 13.875 -2.612 1.00 86.75 94 TYR A CA 1
ATOM 764 C C . TYR A 1 94 ? -4.899 13.399 -2.583 1.00 86.75 94 TYR A C 1
ATOM 766 O O . TYR A 1 94 ? -4.102 13.711 -3.472 1.00 86.75 94 TYR A O 1
ATOM 774 N N . GLN A 1 95 ? -4.519 12.600 -1.582 1.00 89.31 95 GLN A N 1
ATOM 775 C CA . GLN A 1 95 ? -3.260 11.848 -1.673 1.00 89.31 95 GLN A CA 1
ATOM 776 C C . GLN A 1 95 ? -3.294 10.927 -2.895 1.00 89.31 95 GLN A C 1
ATOM 778 O O . GLN A 1 95 ? -4.344 10.381 -3.209 1.00 89.31 95 GLN A O 1
ATOM 783 N N . PHE A 1 96 ? -2.157 10.760 -3.579 1.00 87.50 96 PHE A N 1
ATOM 784 C CA . PHE A 1 96 ? -2.070 10.081 -4.878 1.00 87.50 96 PHE A CA 1
ATOM 785 C C . PHE A 1 96 ? -2.871 8.772 -4.957 1.00 87.50 96 PHE A C 1
ATOM 787 O O . PHE A 1 96 ? -3.706 8.627 -5.840 1.00 87.50 96 PHE A O 1
ATOM 794 N N . ASN A 1 97 ? -2.696 7.868 -3.991 1.00 89.25 97 ASN A N 1
ATOM 795 C CA . ASN A 1 97 ? -3.368 6.567 -3.992 1.00 89.25 97 ASN A CA 1
ATOM 796 C C . ASN A 1 97 ? -4.886 6.655 -3.754 1.00 89.25 97 ASN A C 1
ATOM 798 O O . ASN A 1 97 ? -5.633 5.823 -4.263 1.00 89.25 97 ASN A O 1
ATOM 802 N N . ILE A 1 98 ? -5.349 7.674 -3.023 1.00 90.81 98 ILE A N 1
ATOM 803 C CA . ILE A 1 98 ? -6.777 8.005 -2.881 1.00 90.81 98 ILE A CA 1
ATOM 804 C C . ILE A 1 98 ? -7.297 8.633 -4.181 1.00 90.81 98 ILE A C 1
ATOM 806 O O . ILE A 1 98 ? -8.376 8.285 -4.648 1.00 90.81 98 ILE A O 1
ATOM 810 N N . ALA A 1 99 ? -6.507 9.514 -4.803 1.00 88.38 99 ALA A N 1
ATOM 811 C CA . ALA A 1 99 ? -6.868 10.214 -6.033 1.00 88.38 99 ALA A CA 1
ATOM 812 C C . ALA A 1 99 ? -7.094 9.264 -7.221 1.00 88.38 99 ALA A C 1
ATOM 814 O O . ALA A 1 99 ? -7.839 9.616 -8.133 1.00 88.38 99 ALA A O 1
ATOM 815 N N . LEU A 1 100 ? -6.483 8.070 -7.207 1.00 86.94 100 LEU A N 1
ATOM 816 C CA . LEU A 1 100 ? -6.696 7.041 -8.231 1.00 86.94 100 LEU A CA 1
ATOM 817 C C . LEU A 1 100 ? -8.154 6.562 -8.289 1.00 86.94 100 LEU A C 1
ATOM 819 O O . LEU A 1 100 ? -8.658 6.298 -9.378 1.00 86.94 100 LEU A O 1
ATOM 823 N N . ASN A 1 101 ? -8.818 6.430 -7.137 1.00 90.50 101 ASN A N 1
ATOM 824 C CA . ASN A 1 101 ? -10.233 6.071 -7.051 1.00 90.50 101 ASN A CA 1
ATOM 825 C C . ASN A 1 101 ? -10.810 6.496 -5.683 1.00 90.50 101 ASN A C 1
ATOM 827 O O . ASN A 1 101 ? -10.790 5.700 -4.737 1.00 90.50 101 ASN A O 1
ATOM 831 N N . PRO A 1 102 ? -11.326 7.734 -5.565 1.00 90.81 102 PRO A N 1
ATOM 832 C CA . PRO A 1 102 ? -11.853 8.240 -4.300 1.00 90.81 102 PRO A CA 1
ATOM 833 C C . PRO A 1 102 ? -13.071 7.459 -3.791 1.00 90.81 102 PRO A C 1
ATOM 835 O O . PRO A 1 102 ? -13.201 7.279 -2.586 1.00 90.81 102 PRO A O 1
ATOM 838 N N . ASP A 1 103 ? -13.917 6.932 -4.686 1.00 92.88 103 ASP A N 1
ATOM 839 C CA . ASP A 1 103 ? -15.089 6.127 -4.303 1.00 92.88 103 ASP A CA 1
ATOM 840 C C . ASP A 1 103 ? -14.657 4.822 -3.625 1.00 92.88 103 ASP A C 1
ATOM 842 O O . ASP A 1 103 ? -15.196 4.418 -2.595 1.00 92.88 103 ASP A O 1
ATOM 846 N N . ALA A 1 104 ? -13.652 4.149 -4.192 1.00 94.25 104 ALA A N 1
ATOM 847 C CA . ALA A 1 104 ? -13.087 2.956 -3.577 1.00 94.25 104 ALA A CA 1
ATOM 848 C C . ALA A 1 104 ? -12.371 3.281 -2.264 1.00 94.25 104 ALA A C 1
ATOM 850 O O . ALA A 1 104 ? -12.445 2.493 -1.325 1.00 94.25 104 ALA A O 1
ATOM 851 N N . ALA A 1 105 ? -11.701 4.433 -2.185 1.00 94.31 105 ALA A N 1
ATOM 852 C CA . ALA A 1 105 ? -11.060 4.877 -0.958 1.00 94.31 105 ALA A CA 1
ATOM 853 C C . ALA A 1 105 ? -12.080 5.077 0.166 1.00 94.31 105 ALA A C 1
ATOM 855 O O . ALA A 1 105 ? -11.913 4.521 1.246 1.00 94.31 105 ALA A O 1
ATOM 856 N N . GLU A 1 106 ? -13.146 5.827 -0.108 1.00 94.94 106 GLU A N 1
ATOM 857 C CA . GLU A 1 106 ? -14.226 6.114 0.835 1.00 94.94 106 GLU A CA 1
ATOM 858 C C . GLU A 1 106 ? -14.875 4.819 1.322 1.00 94.94 106 GLU A C 1
ATOM 860 O O . GLU A 1 106 ? -15.002 4.603 2.526 1.00 94.94 106 GLU A O 1
ATOM 865 N N . TYR A 1 107 ? -15.161 3.900 0.396 1.00 96.25 107 TYR A N 1
ATOM 866 C CA . TYR A 1 107 ? -15.699 2.588 0.731 1.00 96.25 107 TYR A CA 1
ATOM 867 C C . TYR A 1 107 ? -14.762 1.787 1.645 1.00 96.25 107 TYR A C 1
ATOM 869 O O . TYR A 1 107 ? -15.182 1.342 2.709 1.00 96.25 107 TYR A O 1
ATOM 877 N N . VAL A 1 108 ? -13.492 1.609 1.261 1.00 96.25 108 VAL A N 1
ATOM 878 C CA . VAL A 1 108 ? -12.526 0.807 2.034 1.00 96.25 108 VAL A CA 1
ATOM 879 C C . VAL A 1 108 ? -12.298 1.401 3.415 1.00 96.25 108 VAL A C 1
ATOM 881 O O . VAL A 1 108 ? -12.240 0.669 4.396 1.00 96.25 108 VAL A O 1
ATOM 884 N N . PHE A 1 109 ? -12.192 2.723 3.510 1.00 95.19 109 PHE A N 1
ATOM 885 C CA . PHE A 1 109 ? -12.022 3.399 4.786 1.00 95.19 109 PHE A CA 1
ATOM 886 C C . PHE A 1 109 ? -13.268 3.359 5.667 1.00 95.19 109 PHE A C 1
ATOM 888 O O . PHE A 1 109 ? -13.118 3.399 6.881 1.00 95.19 109 PHE A O 1
ATOM 895 N N . GLY A 1 110 ? -14.468 3.246 5.097 1.00 95.31 110 GLY A N 1
ATOM 896 C CA . GLY A 1 110 ? -15.692 2.972 5.854 1.00 95.31 110 GLY A CA 1
ATOM 897 C C . GLY A 1 110 ? -15.808 1.522 6.343 1.00 95.31 110 GLY A C 1
ATOM 898 O O . GLY A 1 110 ? -16.568 1.260 7.264 1.00 95.31 110 GLY A O 1
ATOM 899 N N . HIS A 1 111 ? -15.035 0.601 5.759 1.00 97.38 111 HIS A N 1
ATOM 900 C CA . HIS A 1 111 ? -15.085 -0.846 6.012 1.00 97.38 111 HIS A CA 1
ATOM 901 C C . HIS A 1 111 ? -13.730 -1.401 6.485 1.00 97.38 111 HIS A C 1
ATOM 903 O O . HIS A 1 111 ? -13.421 -2.577 6.309 1.00 97.38 111 HIS A O 1
ATOM 909 N N . TYR A 1 112 ? -12.871 -0.559 7.069 1.00 96.31 112 TYR A N 1
ATOM 910 C CA . TYR A 1 112 ? -11.529 -0.982 7.488 1.00 96.31 112 TYR A CA 1
ATOM 911 C C . TYR A 1 112 ? -11.564 -2.078 8.568 1.00 96.31 112 TYR A C 1
ATOM 913 O O . TYR A 1 112 ? -10.609 -2.840 8.697 1.00 96.31 112 TYR A O 1
ATOM 921 N N . GLU A 1 113 ? -12.656 -2.154 9.331 1.00 97.38 113 GLU A N 1
ATOM 922 C CA . GLU A 1 113 ? -12.882 -3.142 10.393 1.00 97.38 113 GLU A CA 1
ATOM 923 C C . GLU A 1 113 ? -13.234 -4.533 9.852 1.00 97.38 113 GLU A C 1
ATOM 925 O O . GLU A 1 113 ? -13.115 -5.512 10.583 1.00 97.38 113 GLU A O 1
ATOM 930 N N . ASP A 1 114 ? -13.575 -4.649 8.563 1.00 97.56 114 ASP A N 1
ATOM 931 C CA . ASP A 1 114 ? -13.828 -5.941 7.914 1.00 97.56 114 ASP A CA 1
ATOM 932 C C . ASP A 1 114 ? -12.538 -6.756 7.723 1.00 97.56 114 ASP A C 1
ATOM 934 O O . ASP A 1 114 ? -12.591 -7.943 7.395 1.00 97.56 114 ASP A O 1
ATOM 938 N N . PHE A 1 115 ? -11.369 -6.130 7.890 1.00 97.38 115 PHE A N 1
ATOM 939 C CA . PHE A 1 115 ? -10.065 -6.784 7.835 1.00 97.38 115 PHE A CA 1
ATOM 940 C C . PHE A 1 115 ? -9.648 -7.329 9.203 1.00 97.38 115 PHE A C 1
ATOM 942 O O . PHE A 1 115 ? -9.939 -6.731 10.234 1.00 97.38 115 PHE A O 1
ATOM 949 N N . GLU A 1 116 ? -8.865 -8.417 9.217 1.00 96.75 116 GLU A N 1
ATOM 950 C CA . GLU A 1 116 ? -8.269 -8.940 10.464 1.00 96.75 116 GLU A CA 1
ATOM 951 C C . GLU A 1 116 ? -7.407 -7.869 11.150 1.00 96.75 116 GLU A C 1
ATOM 953 O O . GLU A 1 116 ? -7.399 -7.712 12.371 1.00 96.75 116 GLU A O 1
ATOM 958 N N . GLU A 1 117 ? -6.668 -7.113 10.340 1.00 96.62 117 GLU A N 1
ATOM 959 C CA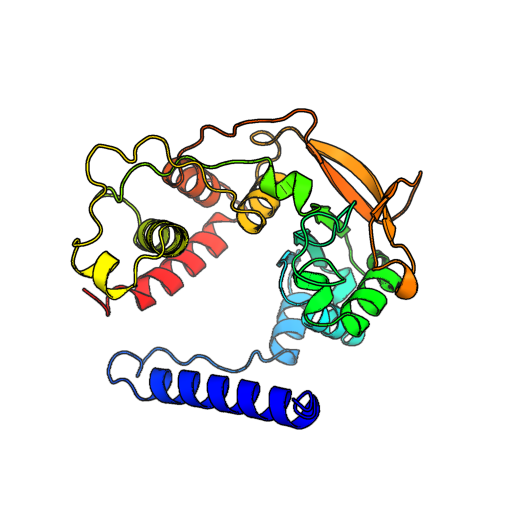 . GLU A 1 117 ? -5.945 -5.929 10.769 1.00 96.62 117 GLU A CA 1
ATOM 960 C C . GLU A 1 117 ? -5.888 -4.930 9.617 1.00 96.62 117 GLU A C 1
ATOM 962 O O . GLU A 1 117 ? -5.639 -5.312 8.476 1.00 96.62 117 GLU A O 1
ATOM 967 N N . PHE A 1 118 ? -6.072 -3.646 9.917 1.00 96.69 118 PHE A N 1
ATOM 968 C CA . PHE A 1 118 ? -5.936 -2.574 8.939 1.00 96.69 118 PHE A CA 1
ATOM 969 C C . PHE A 1 118 ? -5.047 -1.463 9.492 1.00 96.69 118 PHE A C 1
ATOM 971 O O . PHE A 1 118 ? -5.383 -0.802 10.481 1.00 96.69 118 PHE A O 1
ATOM 978 N N . THR A 1 119 ? -3.890 -1.264 8.864 1.00 96.44 119 THR A N 1
ATOM 979 C CA . THR A 1 119 ? -2.914 -0.248 9.263 1.00 96.44 119 THR A CA 1
ATOM 980 C C . THR A 1 119 ? -2.506 0.632 8.090 1.00 96.44 119 THR A C 1
ATOM 982 O O . THR A 1 119 ? -2.417 0.189 6.943 1.00 96.44 119 THR A O 1
ATOM 985 N N . VAL A 1 120 ? -2.214 1.900 8.388 1.00 95.44 120 VAL A N 1
ATOM 986 C CA . VAL A 1 120 ? -1.807 2.884 7.379 1.00 95.44 120 VAL A CA 1
ATOM 987 C C . VAL A 1 120 ? -0.524 3.622 7.752 1.00 95.44 120 VAL A C 1
ATOM 989 O O . VAL A 1 120 ? -0.271 3.968 8.909 1.00 95.44 120 VAL A O 1
ATOM 992 N N . VAL A 1 121 ? 0.279 3.937 6.742 1.00 93.69 121 VAL A N 1
ATOM 993 C CA . VAL A 1 121 ? 1.451 4.808 6.837 1.00 93.69 121 VAL A CA 1
ATOM 994 C C . VAL A 1 121 ? 1.221 6.012 5.932 1.00 93.69 121 VAL A C 1
ATOM 996 O O . VAL A 1 121 ? 1.223 5.907 4.702 1.00 93.69 121 VAL A O 1
ATOM 999 N N . ALA A 1 122 ? 1.019 7.172 6.557 1.00 91.94 122 ALA A N 1
ATOM 1000 C CA . ALA A 1 122 ? 0.778 8.419 5.843 1.00 91.94 122 ALA A CA 1
ATOM 1001 C C . ALA A 1 122 ? 1.985 8.804 4.976 1.00 91.94 122 ALA A C 1
ATOM 1003 O O . ALA A 1 122 ? 3.133 8.586 5.373 1.00 91.94 122 ALA A O 1
ATOM 1004 N N . SER A 1 123 ? 1.742 9.455 3.835 1.00 89.38 123 SER A N 1
ATOM 1005 C CA . SER A 1 123 ? 2.802 9.818 2.882 1.00 89.38 123 SER A CA 1
ATOM 1006 C C . SER A 1 123 ? 3.951 10.584 3.531 1.00 89.38 123 SER A C 1
ATOM 1008 O O . SER A 1 123 ? 5.101 10.214 3.333 1.00 89.38 123 SER A O 1
ATOM 1010 N N . ARG A 1 124 ? 3.670 11.576 4.386 1.00 85.44 124 ARG A N 1
ATOM 1011 C CA . ARG A 1 124 ? 4.724 12.336 5.081 1.00 85.44 124 ARG A CA 1
ATOM 1012 C C . ARG A 1 124 ? 5.610 11.456 5.971 1.00 85.44 124 ARG A C 1
ATOM 1014 O O . ARG A 1 124 ? 6.811 11.685 6.036 1.00 85.44 124 ARG A O 1
ATOM 1021 N N . THR A 1 125 ? 5.023 10.471 6.650 1.00 86.50 125 THR A N 1
ATOM 1022 C CA . THR A 1 125 ? 5.748 9.519 7.505 1.00 86.50 125 THR A CA 1
ATOM 1023 C C . THR A 1 125 ? 6.601 8.573 6.672 1.00 86.50 125 THR A C 1
ATOM 1025 O O . THR A 1 125 ? 7.754 8.327 6.999 1.00 86.50 125 THR A O 1
ATOM 1028 N N . ALA A 1 126 ? 6.052 8.051 5.580 1.00 87.62 126 ALA A N 1
ATOM 1029 C CA . ALA A 1 126 ? 6.790 7.148 4.713 1.00 87.62 126 ALA A CA 1
ATOM 1030 C C . ALA A 1 126 ? 7.931 7.882 3.975 1.00 87.62 126 ALA A C 1
ATOM 1032 O O . ALA A 1 126 ? 9.031 7.368 3.836 1.00 87.62 126 ALA A O 1
ATOM 1033 N N . GLN A 1 127 ? 7.701 9.133 3.565 1.00 84.50 127 GLN A N 1
ATOM 1034 C CA . GLN A 1 127 ? 8.675 9.964 2.851 1.00 84.50 127 GLN A CA 1
ATOM 1035 C C . GLN A 1 127 ? 9.771 10.563 3.739 1.00 84.50 127 GLN A C 1
ATOM 1037 O O . GLN A 1 127 ? 10.765 11.060 3.193 1.00 84.50 127 GLN A O 1
ATOM 1042 N N . SER A 1 128 ? 9.600 10.580 5.067 1.00 81.94 128 SER A N 1
ATOM 1043 C CA . SER A 1 128 ? 10.648 11.054 5.977 1.00 81.94 128 SER A CA 1
ATOM 1044 C C . SER A 1 128 ? 11.808 10.074 6.093 1.00 81.94 128 SER A C 1
ATOM 1046 O O . SER A 1 128 ? 12.908 10.506 6.425 1.00 81.94 128 SER A O 1
ATOM 1048 N N . VAL A 1 129 ? 11.589 8.797 5.768 1.00 81.88 129 VAL A N 1
ATOM 1049 C CA . VAL A 1 129 ? 12.679 7.838 5.603 1.00 81.88 129 VAL A CA 1
ATOM 1050 C C . VAL A 1 129 ? 13.317 8.060 4.244 1.00 81.88 129 VAL A C 1
ATOM 1052 O O . VAL A 1 129 ? 12.641 8.091 3.212 1.00 81.88 129 VAL A O 1
ATOM 1055 N N . LYS A 1 130 ? 14.635 8.236 4.258 1.00 80.50 130 LYS A N 1
ATOM 1056 C CA . LYS A 1 130 ? 15.439 8.338 3.051 1.00 80.50 130 LYS A CA 1
ATOM 1057 C C . LYS A 1 130 ? 16.450 7.212 3.013 1.00 80.50 130 LYS A C 1
ATOM 1059 O O . LYS A 1 130 ? 17.104 6.967 4.017 1.00 80.50 130 LYS A O 1
ATOM 1064 N N . TYR A 1 131 ? 16.578 6.599 1.848 1.00 77.56 131 TYR A N 1
ATOM 1065 C CA . TYR A 1 131 ? 17.495 5.507 1.568 1.00 77.56 131 TYR A CA 1
ATOM 1066 C C . TYR A 1 131 ? 18.673 6.037 0.772 1.00 77.56 131 TYR A C 1
ATOM 1068 O O . TYR A 1 131 ? 18.474 6.779 -0.196 1.00 77.56 131 TYR A O 1
ATOM 1076 N N . ARG A 1 132 ? 19.886 5.668 1.180 1.00 72.62 132 ARG A N 1
ATOM 1077 C CA . ARG A 1 132 ? 21.091 5.976 0.416 1.00 72.62 132 ARG A CA 1
ATOM 1078 C C . ARG A 1 132 ? 21.192 5.001 -0.751 1.00 72.62 132 ARG A C 1
ATOM 1080 O O . ARG A 1 132 ? 21.087 3.788 -0.574 1.00 72.62 132 ARG A O 1
ATOM 1087 N N . LEU A 1 133 ? 21.385 5.546 -1.944 1.00 65.75 133 LEU A N 1
ATOM 1088 C CA . LEU A 1 133 ? 21.736 4.756 -3.112 1.00 65.75 133 LEU A CA 1
ATOM 1089 C C . LEU A 1 133 ? 23.262 4.667 -3.193 1.00 65.75 133 LEU A C 1
ATOM 1091 O O . LEU A 1 133 ? 23.913 5.604 -3.644 1.00 65.75 133 LEU A O 1
ATOM 1095 N N . LEU A 1 134 ? 23.835 3.557 -2.729 1.00 58.31 134 LEU A N 1
ATOM 1096 C CA . LEU A 1 134 ? 25.186 3.168 -3.143 1.00 58.31 134 LEU A CA 1
ATOM 1097 C C . LEU A 1 134 ? 25.106 2.626 -4.561 1.00 58.31 134 LEU A C 1
ATOM 1099 O O . LEU A 1 134 ? 24.087 2.038 -4.892 1.00 58.31 134 LEU A O 1
ATOM 1103 N N . GLY A 1 135 ? 26.131 2.836 -5.385 1.00 56.94 135 GLY A N 1
ATOM 1104 C CA . GLY A 1 135 ? 26.102 2.505 -6.813 1.00 56.94 135 GLY A CA 1
ATOM 1105 C C . GLY A 1 135 ? 25.601 1.117 -7.159 1.00 56.94 135 GLY A C 1
ATOM 1106 O O . GLY A 1 135 ? 25.520 0.242 -6.307 1.00 56.94 135 GLY A O 1
ATOM 1107 N N . LEU A 1 136 ? 25.250 0.929 -8.433 1.00 55.47 136 LEU A N 1
ATOM 1108 C CA . LEU A 1 136 ? 24.881 -0.373 -8.979 1.00 55.47 136 LEU A CA 1
ATOM 1109 C C . LEU A 1 136 ? 26.098 -1.312 -8.905 1.00 55.47 136 LEU A C 1
ATOM 1111 O O . LEU A 1 136 ? 26.814 -1.489 -9.885 1.00 55.47 136 LEU A O 1
ATOM 1115 N N . ASP A 1 137 ? 26.348 -1.885 -7.726 1.00 58.62 137 ASP A N 1
ATOM 1116 C CA . ASP A 1 137 ? 27.413 -2.853 -7.502 1.00 58.62 137 ASP A CA 1
ATOM 1117 C C . ASP A 1 137 ? 27.171 -4.040 -8.450 1.00 58.62 137 ASP A C 1
ATOM 1119 O O . ASP A 1 137 ? 26.040 -4.551 -8.533 1.00 58.62 137 ASP A O 1
ATOM 1123 N N . PRO A 1 138 ? 28.196 -4.503 -9.184 1.00 59.12 138 PRO A N 1
ATOM 1124 C CA . PRO A 1 138 ? 28.104 -5.706 -10.001 1.00 59.12 138 PRO A CA 1
ATOM 1125 C C . PRO A 1 138 ? 27.507 -6.905 -9.249 1.00 59.12 138 PRO A C 1
ATOM 1127 O O . PRO A 1 138 ? 26.760 -7.673 -9.860 1.00 59.12 138 PRO A O 1
ATOM 1130 N N . ASN A 1 139 ? 27.748 -7.002 -7.937 1.00 62.50 139 ASN A N 1
ATOM 1131 C CA . ASN A 1 139 ? 27.284 -8.057 -7.038 1.00 62.50 139 ASN A CA 1
ATOM 1132 C C . ASN A 1 139 ? 25.835 -7.891 -6.551 1.00 62.50 139 ASN A C 1
ATOM 1134 O O . ASN A 1 139 ? 25.321 -8.779 -5.868 1.00 62.50 139 ASN A O 1
ATOM 1138 N N . PHE A 1 140 ? 25.145 -6.789 -6.868 1.00 63.38 140 PHE A N 1
ATOM 1139 C CA . PHE A 1 140 ? 23.738 -6.655 -6.492 1.00 63.38 140 PHE A CA 1
ATOM 1140 C C . PHE A 1 140 ? 22.866 -7.681 -7.189 1.00 63.38 140 PHE A C 1
ATOM 1142 O O . PHE A 1 140 ? 23.033 -7.979 -8.378 1.00 63.38 140 PHE A O 1
ATOM 1149 N N . SER A 1 141 ? 21.852 -8.141 -6.452 1.00 66.31 141 SER A N 1
ATOM 1150 C CA . SER A 1 141 ? 20.802 -8.930 -7.064 1.00 66.31 141 SER A CA 1
ATOM 1151 C C . SER A 1 141 ? 20.119 -8.129 -8.168 1.00 66.31 141 SER A C 1
ATOM 1153 O O . SER A 1 141 ? 20.001 -6.899 -8.138 1.00 66.31 141 SER A O 1
ATOM 1155 N N . LEU A 1 142 ? 19.663 -8.855 -9.177 1.00 67.62 142 LEU A N 1
ATOM 1156 C CA . LEU A 1 142 ? 19.076 -8.301 -10.388 1.00 67.62 142 LEU A CA 1
ATOM 1157 C C . LEU A 1 142 ? 17.845 -7.422 -10.093 1.00 67.62 142 LEU A C 1
ATOM 1159 O O . LEU A 1 142 ? 17.615 -6.401 -10.740 1.00 67.62 142 LEU A O 1
ATOM 1163 N N . LEU A 1 143 ? 17.088 -7.782 -9.054 1.00 67.94 143 LEU A N 1
ATOM 1164 C CA . LEU A 1 143 ? 15.988 -6.989 -8.512 1.00 67.94 143 LEU A CA 1
ATOM 1165 C C . LEU A 1 143 ? 16.479 -5.677 -7.878 1.00 67.94 143 LEU A C 1
ATOM 1167 O O . LEU A 1 143 ? 15.889 -4.623 -8.128 1.00 67.94 143 LEU A O 1
ATOM 1171 N N . GLY A 1 144 ? 17.565 -5.728 -7.103 1.00 70.38 144 GLY A N 1
ATOM 1172 C CA . GLY A 1 144 ? 18.189 -4.541 -6.523 1.00 70.38 144 GLY A CA 1
ATOM 1173 C C . GLY A 1 144 ? 18.595 -3.536 -7.598 1.00 70.38 144 GLY A C 1
ATOM 1174 O O . GLY A 1 144 ? 18.218 -2.366 -7.513 1.00 70.38 144 GLY A O 1
ATOM 1175 N N . LYS A 1 145 ? 19.231 -4.012 -8.679 1.00 69.94 145 LYS A N 1
ATOM 1176 C CA . LYS A 1 145 ? 19.617 -3.170 -9.824 1.00 69.94 145 LYS A CA 1
ATOM 1177 C C . LYS A 1 145 ? 18.419 -2.473 -10.482 1.00 69.94 145 LYS A C 1
ATOM 1179 O O . LYS A 1 145 ? 18.510 -1.300 -10.835 1.00 69.94 145 LYS A O 1
ATOM 1184 N N . ARG A 1 146 ? 17.264 -3.144 -10.589 1.00 70.25 146 ARG A N 1
ATOM 1185 C CA . ARG A 1 146 ? 16.025 -2.539 -11.129 1.00 70.25 146 ARG A CA 1
ATOM 1186 C C . ARG A 1 146 ? 15.447 -1.461 -10.253 1.00 70.25 146 ARG A C 1
ATOM 1188 O O . ARG A 1 146 ? 15.076 -0.409 -10.759 1.00 70.25 146 ARG A O 1
ATOM 1195 N N . ILE A 1 147 ? 15.306 -1.752 -8.964 1.00 72.31 147 ILE A N 1
ATOM 1196 C CA . ILE A 1 147 ? 14.714 -0.803 -8.026 1.00 72.31 147 ILE A CA 1
ATOM 1197 C C . ILE A 1 147 ? 15.579 0.453 -7.999 1.00 72.31 147 ILE A C 1
ATOM 1199 O O . ILE A 1 147 ? 15.050 1.557 -8.087 1.00 72.31 147 ILE A O 1
ATOM 1203 N N . MET A 1 148 ? 16.899 0.288 -7.978 1.00 70.38 148 MET A N 1
ATOM 1204 C CA . MET A 1 148 ? 17.839 1.394 -8.087 1.00 70.38 148 MET A CA 1
ATOM 1205 C C . MET A 1 148 ? 17.702 2.170 -9.390 1.00 70.38 148 MET A C 1
ATOM 1207 O O . MET A 1 148 ? 17.443 3.369 -9.345 1.00 70.38 148 MET A O 1
ATOM 1211 N N . GLY A 1 149 ? 17.815 1.503 -10.540 1.00 71.62 149 GLY A N 1
ATOM 1212 C CA . GLY A 1 149 ? 17.743 2.191 -11.822 1.00 71.62 149 GLY A CA 1
ATOM 1213 C C . GLY A 1 149 ? 16.406 2.903 -12.034 1.00 71.62 149 GLY A C 1
ATOM 1214 O O . GLY A 1 149 ? 16.410 4.064 -12.422 1.00 71.62 149 GLY A O 1
ATOM 1215 N N . TYR A 1 150 ? 15.278 2.295 -11.646 1.00 74.75 150 TYR A N 1
ATOM 1216 C CA . TYR A 1 150 ? 13.968 2.959 -11.668 1.00 74.75 150 TYR A CA 1
ATOM 1217 C C . TYR A 1 150 ? 13.957 4.241 -10.827 1.00 74.75 150 TYR A C 1
ATOM 1219 O O . TYR A 1 150 ? 13.537 5.295 -11.298 1.00 74.75 150 TYR A O 1
ATOM 1227 N N . ASN A 1 151 ? 14.459 4.171 -9.592 1.00 73.44 151 ASN A N 1
ATOM 1228 C CA . ASN A 1 151 ? 14.509 5.325 -8.695 1.00 73.44 151 ASN A CA 1
ATOM 1229 C C . ASN A 1 151 ? 15.526 6.395 -9.141 1.00 73.44 151 ASN A C 1
ATOM 1231 O O . ASN A 1 151 ? 15.423 7.545 -8.724 1.00 73.44 151 ASN A O 1
ATOM 1235 N N . MET A 1 152 ? 16.469 6.038 -10.015 1.00 70.81 152 MET A N 1
ATOM 1236 C CA . MET A 1 152 ? 17.427 6.948 -10.650 1.00 70.81 152 MET A CA 1
ATOM 1237 C C . MET A 1 152 ? 16.974 7.450 -12.031 1.00 70.81 152 MET A C 1
ATOM 1239 O O . MET A 1 152 ? 17.729 8.158 -12.695 1.00 70.81 152 MET A O 1
ATOM 1243 N N . GLY A 1 153 ? 15.779 7.069 -12.497 1.00 73.06 153 GLY A N 1
ATOM 1244 C CA . GLY A 1 153 ? 15.296 7.419 -13.836 1.00 73.06 153 GLY A CA 1
ATOM 1245 C C . GLY A 1 153 ? 16.051 6.728 -14.978 1.00 73.06 153 GLY A C 1
ATOM 1246 O O . GLY A 1 153 ? 15.984 7.187 -16.113 1.00 73.06 153 GLY A O 1
ATOM 1247 N N . LYS A 1 154 ? 16.766 5.635 -14.690 1.00 74.62 154 LYS A N 1
ATOM 1248 C CA . LYS A 1 154 ? 17.462 4.801 -15.674 1.00 74.62 154 LYS A CA 1
ATOM 1249 C C . LYS A 1 154 ? 16.511 3.772 -16.270 1.00 74.62 154 LYS A C 1
ATOM 1251 O O . LYS A 1 154 ? 15.741 3.113 -15.566 1.00 74.62 154 LYS A O 1
ATOM 1256 N N . THR A 1 155 ? 16.579 3.615 -17.581 1.00 70.56 155 THR A N 1
ATOM 1257 C CA . THR A 1 155 ? 15.809 2.623 -18.323 1.00 70.56 155 THR A CA 1
ATOM 1258 C C . THR A 1 155 ? 16.312 1.204 -18.032 1.00 70.56 155 THR A C 1
ATOM 1260 O O . THR A 1 155 ? 17.489 1.005 -17.724 1.00 70.56 155 THR A O 1
ATOM 1263 N N . PRO A 1 156 ? 15.456 0.174 -18.180 1.00 66.62 156 PRO A N 1
ATOM 1264 C CA . PRO A 1 156 ? 15.888 -1.220 -18.073 1.00 66.62 156 PRO A CA 1
ATOM 1265 C C . PRO A 1 156 ? 17.078 -1.577 -18.976 1.00 66.62 156 PRO A C 1
ATOM 1267 O O . PRO A 1 156 ? 17.897 -2.402 -18.585 1.00 66.62 156 PRO A O 1
ATOM 1270 N N . LEU A 1 157 ? 17.181 -0.944 -20.152 1.00 66.38 157 LEU A N 1
ATOM 1271 C CA . LEU A 1 157 ? 18.262 -1.169 -21.110 1.00 66.38 157 LEU A CA 1
ATOM 1272 C C . LEU A 1 157 ? 19.595 -0.579 -20.623 1.00 66.38 157 LEU A C 1
ATOM 1274 O O . LEU A 1 157 ? 20.605 -1.272 -20.670 1.00 66.38 157 LEU A O 1
ATOM 1278 N N . GLU A 1 158 ? 19.598 0.652 -20.100 1.00 68.56 158 GLU A N 1
ATOM 1279 C CA . GLU A 1 158 ? 20.800 1.274 -19.510 1.00 68.56 158 GLU A CA 1
ATOM 1280 C C . GLU A 1 158 ? 21.332 0.467 -18.314 1.00 68.56 158 GLU A C 1
ATOM 1282 O O . GLU A 1 158 ? 22.541 0.317 -18.145 1.00 68.56 158 GLU A O 1
ATOM 1287 N N . ILE A 1 159 ? 20.429 -0.087 -17.494 1.00 67.38 159 ILE A N 1
ATOM 1288 C CA . ILE A 1 159 ? 20.797 -0.957 -16.364 1.00 67.38 159 ILE A CA 1
ATOM 1289 C C . ILE A 1 159 ? 21.445 -2.249 -16.871 1.00 67.38 159 ILE A C 1
ATOM 1291 O O . ILE A 1 159 ? 22.438 -2.703 -16.307 1.00 67.38 159 ILE A O 1
ATOM 1295 N N . ALA A 1 160 ? 20.875 -2.858 -17.912 1.00 65.38 160 ALA A N 1
ATOM 1296 C CA . ALA A 1 160 ? 21.329 -4.144 -18.423 1.00 65.38 160 ALA A CA 1
ATOM 1297 C C . ALA A 1 160 ? 22.684 -4.060 -19.139 1.00 65.38 160 ALA A C 1
ATOM 1299 O O . ALA A 1 160 ? 23.529 -4.930 -18.954 1.00 65.38 160 ALA A O 1
ATOM 1300 N N . LYS A 1 161 ? 22.929 -2.976 -19.880 1.00 65.75 161 LYS A N 1
ATOM 1301 C CA . LYS A 1 161 ? 24.210 -2.733 -20.556 1.00 65.75 161 LYS A CA 1
ATOM 1302 C C . LYS A 1 161 ? 25.349 -2.319 -19.618 1.00 65.75 161 LYS A C 1
ATOM 1304 O O . LYS A 1 161 ? 26.473 -2.144 -20.071 1.00 65.75 161 LYS A O 1
ATOM 1309 N N . GLY A 1 162 ? 25.068 -2.114 -18.329 1.00 63.66 162 GLY A N 1
ATOM 1310 C CA . GLY A 1 162 ? 26.046 -1.578 -17.379 1.00 63.66 162 GLY A CA 1
ATOM 1311 C C . GLY A 1 162 ? 26.419 -0.112 -17.636 1.00 63.66 162 GLY A C 1
ATOM 1312 O O . GLY A 1 162 ? 27.338 0.393 -17.006 1.00 63.66 162 GLY A O 1
ATOM 1313 N N . GLU A 1 163 ? 25.695 0.577 -18.525 1.00 62.75 163 GLU A N 1
ATOM 1314 C CA . GLU A 1 163 ? 25.885 1.997 -18.866 1.00 62.75 163 GLU A CA 1
ATOM 1315 C C . GLU A 1 163 ? 25.358 2.924 -17.756 1.00 62.75 163 GLU A C 1
ATOM 1317 O O . GLU A 1 163 ? 25.698 4.103 -17.687 1.00 62.75 163 GLU A O 1
ATOM 1322 N N . ALA A 1 164 ? 24.533 2.396 -16.848 1.00 62.09 164 ALA A N 1
ATOM 1323 C CA . ALA A 1 164 ? 24.151 3.067 -15.616 1.00 62.09 164 ALA A CA 1
ATOM 1324 C C . ALA A 1 164 ? 25.271 2.961 -14.559 1.00 62.09 164 ALA A C 1
ATOM 1326 O O . ALA A 1 164 ? 25.113 2.289 -13.542 1.00 62.09 164 ALA A O 1
ATOM 1327 N N . THR A 1 165 ? 26.407 3.624 -14.772 1.00 55.84 165 THR A N 1
ATOM 1328 C CA . THR A 1 165 ? 27.412 3.820 -13.717 1.00 55.84 165 THR A CA 1
ATOM 1329 C C . THR A 1 165 ? 27.068 5.048 -12.879 1.00 55.84 165 THR A C 1
ATOM 1331 O O . THR A 1 165 ? 26.574 6.059 -13.381 1.00 55.84 165 THR A O 1
ATOM 1334 N N . LEU A 1 166 ? 27.293 4.956 -11.567 1.00 53.66 166 LEU A N 1
ATOM 1335 C CA . LEU A 1 166 ? 27.345 6.145 -10.726 1.00 53.66 166 LEU A CA 1
ATOM 1336 C C . LEU A 1 166 ? 28.693 6.812 -10.973 1.00 53.66 166 LEU A C 1
ATOM 1338 O O . LEU A 1 166 ? 29.701 6.362 -10.432 1.00 53.66 166 LEU A O 1
ATOM 1342 N N . ASP A 1 167 ? 28.714 7.881 -11.765 1.00 50.62 167 ASP A N 1
ATOM 1343 C CA . ASP A 1 167 ? 29.854 8.789 -11.721 1.00 50.62 167 ASP A CA 1
ATOM 1344 C C . ASP A 1 167 ? 30.000 9.339 -10.293 1.00 50.62 167 ASP A C 1
ATOM 1346 O O . ASP A 1 167 ? 29.022 9.552 -9.560 1.00 50.62 167 ASP A O 1
ATOM 1350 N N . SER A 1 168 ? 31.259 9.500 -9.893 1.00 44.19 168 SER A N 1
ATOM 1351 C CA . SER A 1 168 ? 31.800 9.602 -8.531 1.00 44.19 168 SER A CA 1
ATOM 1352 C C . SER A 1 168 ? 31.277 10.740 -7.636 1.00 44.19 168 SER A C 1
ATOM 1354 O O . SER A 1 168 ? 31.738 10.879 -6.506 1.00 44.19 168 SER A O 1
ATOM 1356 N N . GLU A 1 169 ? 30.288 11.523 -8.070 1.00 48.62 169 GLU A N 1
ATOM 1357 C CA . GLU A 1 169 ? 29.693 12.636 -7.308 1.00 48.62 169 GLU A CA 1
ATOM 1358 C C . GLU A 1 169 ? 28.354 12.280 -6.621 1.00 48.62 169 GLU A C 1
ATOM 1360 O O . GLU A 1 169 ? 27.790 13.064 -5.859 1.00 48.62 169 GLU A O 1
ATOM 1365 N N . SER A 1 170 ? 27.839 11.068 -6.840 1.00 50.50 170 SER A N 1
ATOM 1366 C CA . SER A 1 170 ? 26.459 10.666 -6.515 1.00 50.50 170 SER A CA 1
ATOM 1367 C C . SER A 1 170 ? 26.267 9.911 -5.186 1.00 50.50 170 SER A C 1
ATOM 1369 O O . SER A 1 170 ? 25.136 9.572 -4.826 1.00 50.50 170 SER A O 1
ATOM 1371 N N . PHE A 1 171 ? 27.326 9.726 -4.386 1.00 50.94 171 PHE A N 1
ATOM 1372 C CA . PHE A 1 171 ? 27.290 9.043 -3.075 1.00 50.94 171 PHE A CA 1
ATOM 1373 C C . PHE A 1 171 ? 26.377 9.703 -2.014 1.00 50.94 171 PHE A C 1
ATOM 1375 O O . PHE A 1 171 ? 26.220 9.176 -0.910 1.00 50.94 171 PHE A O 1
ATOM 1382 N N . GLN A 1 172 ? 25.755 10.846 -2.327 1.00 56.19 172 GLN A N 1
ATOM 1383 C CA . GLN A 1 172 ? 24.879 11.592 -1.418 1.00 56.19 172 GLN A CA 1
ATOM 1384 C C . GLN A 1 172 ? 23.386 11.556 -1.788 1.00 56.19 172 GLN A C 1
ATOM 1386 O O . GLN A 1 172 ? 22.570 12.147 -1.075 1.00 56.19 172 GLN A O 1
ATOM 1391 N N . HIS A 1 173 ? 22.978 10.872 -2.863 1.00 65.50 173 HIS A N 1
ATOM 1392 C CA . HIS A 1 173 ? 21.563 10.834 -3.236 1.00 65.50 173 HIS A CA 1
ATOM 1393 C C . HIS A 1 173 ? 20.739 9.945 -2.295 1.00 65.50 173 HIS A C 1
ATOM 1395 O O . HIS A 1 173 ? 20.852 8.719 -2.250 1.00 65.50 173 HIS A O 1
ATOM 1401 N N . LYS A 1 174 ? 19.885 10.622 -1.523 1.00 74.81 174 LYS A N 1
ATOM 1402 C CA . LYS A 1 174 ? 18.949 10.052 -0.559 1.00 74.81 174 LYS A CA 1
ATOM 1403 C C . LYS A 1 174 ? 17.533 10.111 -1.132 1.00 74.81 174 LYS A C 1
ATOM 1405 O O . LYS A 1 174 ? 16.976 11.198 -1.283 1.00 74.81 174 LYS A O 1
ATOM 1410 N N . LEU A 1 175 ? 16.926 8.961 -1.417 1.00 76.12 175 LEU A N 1
ATOM 1411 C CA . LEU A 1 175 ? 15.582 8.888 -2.005 1.00 76.12 175 LEU A CA 1
ATOM 1412 C C . LEU A 1 175 ? 14.540 8.410 -1.001 1.00 76.12 175 LEU A C 1
ATOM 1414 O O . LEU A 1 175 ? 14.805 7.563 -0.153 1.00 76.12 175 LEU A O 1
ATOM 1418 N N . GLY A 1 176 ? 13.331 8.964 -1.094 1.00 80.44 176 GLY A N 1
ATOM 1419 C CA . GLY A 1 176 ? 12.188 8.439 -0.351 1.00 80.44 176 GLY A CA 1
ATOM 1420 C C . GLY A 1 176 ? 11.573 7.275 -1.116 1.00 80.44 176 GLY A C 1
ATOM 1421 O O . GLY A 1 176 ? 11.225 7.448 -2.279 1.00 80.44 176 GLY A O 1
ATOM 1422 N N . MET A 1 177 ? 11.388 6.130 -0.459 1.00 84.00 177 MET A N 1
ATOM 1423 C CA . MET A 1 177 ? 10.702 4.966 -1.034 1.00 84.00 177 MET A CA 1
ATOM 1424 C C . MET A 1 177 ? 9.509 4.585 -0.146 1.00 84.00 177 MET A C 1
ATOM 1426 O O . MET A 1 177 ? 9.620 3.664 0.662 1.00 84.00 177 MET A O 1
ATOM 1430 N N . PRO A 1 178 ? 8.373 5.304 -0.246 1.00 86.56 178 PRO A N 1
ATOM 1431 C CA . PRO A 1 178 ? 7.280 5.199 0.719 1.00 86.56 178 PRO A CA 1
ATOM 1432 C C . PRO A 1 178 ? 6.718 3.784 0.904 1.00 86.56 178 PRO A C 1
ATOM 1434 O O . PRO A 1 178 ? 6.475 3.362 2.036 1.00 86.56 178 PRO A O 1
ATOM 1437 N N . ASP A 1 179 ? 6.537 3.044 -0.191 1.00 86.75 179 ASP A N 1
ATOM 1438 C CA . ASP A 1 179 ? 6.006 1.677 -0.149 1.00 86.75 179 ASP A CA 1
ATOM 1439 C C . ASP A 1 179 ? 6.989 0.718 0.534 1.00 86.75 179 ASP A C 1
ATOM 1441 O O . ASP A 1 179 ? 6.594 -0.084 1.381 1.00 86.75 179 ASP A O 1
ATOM 1445 N N . LEU A 1 180 ? 8.288 0.858 0.243 1.00 84.31 180 LEU A N 1
ATOM 1446 C CA . LEU A 1 180 ? 9.346 0.095 0.908 1.00 84.31 180 LEU A CA 1
ATOM 1447 C C . LEU A 1 180 ? 9.396 0.414 2.405 1.00 84.31 180 LEU A C 1
ATOM 1449 O O . LEU A 1 180 ? 9.485 -0.494 3.228 1.00 84.31 180 LEU A O 1
ATOM 1453 N N . THR A 1 181 ? 9.281 1.690 2.775 1.00 86.88 181 THR A N 1
ATOM 1454 C CA . THR A 1 181 ? 9.219 2.109 4.179 1.00 86.88 181 THR A CA 1
ATOM 1455 C C . THR A 1 181 ? 8.053 1.458 4.908 1.00 86.88 181 THR A C 1
ATOM 1457 O O . THR A 1 181 ? 8.236 0.938 6.007 1.00 86.88 181 THR A O 1
ATOM 1460 N N . MET A 1 182 ? 6.867 1.431 4.296 1.00 90.56 182 MET A N 1
ATOM 1461 C CA . MET A 1 182 ? 5.707 0.756 4.874 1.00 90.56 182 MET A CA 1
ATOM 1462 C C . MET A 1 182 ? 5.965 -0.744 5.067 1.00 90.56 182 MET A C 1
ATOM 1464 O O . MET A 1 182 ? 5.672 -1.269 6.142 1.00 90.56 182 MET A O 1
ATOM 1468 N N . ILE A 1 183 ? 6.571 -1.418 4.087 1.00 87.31 183 ILE A N 1
ATOM 1469 C CA . ILE A 1 183 ? 6.930 -2.839 4.189 1.00 87.31 183 ILE A CA 1
ATOM 1470 C C . ILE A 1 183 ? 7.902 -3.079 5.357 1.00 87.31 183 ILE A C 1
ATOM 1472 O O . ILE A 1 183 ? 7.658 -3.956 6.188 1.00 87.31 183 ILE A O 1
ATOM 1476 N N . ILE A 1 184 ? 8.968 -2.278 5.472 1.00 84.12 184 ILE A N 1
ATOM 1477 C CA . ILE A 1 184 ? 9.973 -2.429 6.537 1.00 84.12 184 ILE A CA 1
ATOM 1478 C C . ILE A 1 184 ? 9.356 -2.195 7.918 1.00 84.12 184 ILE A C 1
ATOM 1480 O O . ILE A 1 184 ? 9.615 -2.985 8.818 1.00 84.12 184 ILE A O 1
ATOM 1484 N N . ILE A 1 185 ? 8.501 -1.181 8.094 1.00 86.88 185 ILE A N 1
ATOM 1485 C CA . ILE A 1 185 ? 7.833 -0.913 9.383 1.00 86.88 185 ILE A CA 1
ATOM 1486 C C . ILE A 1 185 ? 7.092 -2.153 9.905 1.00 86.88 185 ILE A C 1
ATOM 1488 O O . ILE A 1 185 ? 7.105 -2.419 11.105 1.00 86.88 185 ILE A O 1
ATOM 1492 N N . HIS A 1 186 ? 6.457 -2.921 9.020 1.00 86.56 186 HIS A N 1
ATOM 1493 C CA . HIS A 1 186 ? 5.642 -4.072 9.411 1.00 86.56 186 HIS A CA 1
ATOM 1494 C C . HIS A 1 186 ? 6.432 -5.380 9.518 1.00 86.56 186 HIS A C 1
ATOM 1496 O O . HIS A 1 186 ? 6.063 -6.256 10.301 1.00 86.56 186 HIS A O 1
ATOM 1502 N N . LEU A 1 187 ? 7.497 -5.543 8.729 1.00 83.75 187 LEU A N 1
ATOM 1503 C CA . LEU A 1 187 ? 8.323 -6.754 8.753 1.00 83.75 187 LEU A CA 1
ATOM 1504 C C . LEU A 1 187 ? 9.467 -6.670 9.765 1.00 83.75 187 LEU A C 1
ATOM 1506 O O . LEU A 1 187 ? 9.789 -7.666 10.405 1.00 83.75 187 LEU A O 1
ATOM 1510 N N . ARG A 1 188 ? 10.067 -5.489 9.911 1.00 80.88 188 ARG A N 1
ATOM 1511 C CA . ARG A 1 188 ? 11.241 -5.199 10.742 1.00 80.88 188 ARG A CA 1
ATOM 1512 C C . ARG A 1 188 ? 11.046 -3.890 11.520 1.00 80.88 188 ARG A C 1
ATOM 1514 O O . ARG A 1 188 ? 11.766 -2.911 11.299 1.00 80.88 188 ARG A O 1
ATOM 1521 N N . PRO A 1 189 ? 10.065 -3.850 12.444 1.00 80.75 189 PRO A N 1
ATOM 1522 C CA . PRO A 1 189 ? 9.787 -2.666 13.264 1.00 80.75 189 PRO A CA 1
ATOM 1523 C C . PRO A 1 189 ? 10.964 -2.251 14.163 1.00 80.75 189 PRO A C 1
ATOM 1525 O O . PRO A 1 189 ? 10.980 -1.136 14.680 1.00 80.75 189 PRO A O 1
ATOM 1528 N N . ASP A 1 190 ? 11.954 -3.126 14.358 1.00 80.50 190 ASP A N 1
ATOM 1529 C CA . ASP A 1 190 ? 13.207 -2.837 15.058 1.00 80.50 190 ASP A CA 1
ATOM 1530 C C . ASP A 1 190 ? 14.103 -1.852 14.291 1.00 80.50 190 ASP A C 1
ATOM 1532 O O . ASP A 1 190 ? 14.801 -1.049 14.912 1.00 80.50 190 ASP A O 1
ATOM 1536 N N . LEU A 1 191 ? 14.038 -1.865 12.956 1.00 79.00 191 LEU A N 1
ATOM 1537 C CA . LEU A 1 191 ? 14.828 -0.986 12.093 1.00 79.00 191 LEU A CA 1
ATOM 1538 C C . LEU A 1 191 ? 14.232 0.418 12.011 1.00 79.00 191 LEU A C 1
ATOM 1540 O O . LEU A 1 191 ? 14.960 1.402 11.924 1.00 79.00 191 LEU A O 1
ATOM 1544 N N . ILE A 1 192 ? 12.903 0.525 12.061 1.00 80.75 192 ILE A N 1
ATOM 1545 C CA . ILE A 1 192 ? 12.195 1.799 11.959 1.00 80.75 192 ILE A CA 1
ATOM 1546 C C . ILE A 1 192 ? 11.339 2.011 13.206 1.00 80.75 192 ILE A C 1
ATOM 1548 O O . ILE A 1 192 ? 10.224 1.502 13.323 1.00 80.75 192 ILE A O 1
ATOM 1552 N N . LYS A 1 193 ? 11.841 2.836 14.133 1.00 81.81 193 LYS A N 1
ATOM 1553 C CA . LYS A 1 193 ? 11.139 3.164 15.381 1.00 81.81 193 LYS A CA 1
ATOM 1554 C C . LYS A 1 193 ? 9.921 4.055 15.123 1.00 81.81 193 LYS A C 1
ATOM 1556 O O . LYS A 1 193 ? 9.994 5.287 15.122 1.00 81.81 193 LYS A O 1
ATOM 1561 N N . CYS A 1 194 ? 8.767 3.419 14.980 1.00 86.31 194 CYS A N 1
ATOM 1562 C CA . CYS A 1 194 ? 7.475 4.088 14.900 1.00 86.31 194 CYS A CA 1
ATOM 1563 C C . CYS A 1 194 ? 6.736 4.091 16.246 1.00 86.31 194 CYS A C 1
ATOM 1565 O O . CYS A 1 194 ? 6.975 3.278 17.139 1.00 86.31 194 CYS A O 1
ATOM 1567 N N . ARG A 1 195 ? 5.801 5.029 16.386 1.00 89.69 195 ARG A N 1
ATOM 1568 C CA . ARG A 1 195 ? 4.716 4.974 17.367 1.00 89.69 195 ARG A CA 1
ATOM 1569 C C . ARG A 1 195 ? 3.403 4.720 16.642 1.00 89.69 195 ARG A C 1
ATOM 1571 O O . ARG A 1 195 ? 3.203 5.218 15.535 1.00 89.69 195 ARG A O 1
ATOM 1578 N N . ILE A 1 196 ? 2.517 3.977 17.289 1.00 92.31 196 ILE A N 1
ATOM 1579 C CA . ILE A 1 196 ? 1.162 3.748 16.794 1.00 92.31 196 ILE A CA 1
ATOM 1580 C C . ILE A 1 196 ? 0.272 4.890 17.285 1.00 92.31 196 ILE A C 1
ATOM 1582 O O . ILE A 1 196 ? 0.363 5.319 18.437 1.00 92.31 196 ILE A O 1
ATOM 1586 N N . LYS A 1 197 ? -0.572 5.394 16.390 1.00 93.62 197 LYS A N 1
ATOM 1587 C CA . LYS A 1 197 ? -1.636 6.362 16.660 1.00 93.62 197 LYS A CA 1
ATOM 1588 C C . LYS A 1 197 ? -2.924 5.908 15.993 1.00 93.62 197 LYS A C 1
ATOM 1590 O O . LYS A 1 197 ? -2.898 5.020 15.149 1.00 93.62 197 LYS A O 1
ATOM 1595 N N . PHE A 1 198 ? -4.027 6.561 16.335 1.00 96.19 198 PHE A N 1
ATOM 1596 C CA . PHE A 1 198 ? -5.304 6.356 15.668 1.00 96.19 198 PHE A CA 1
ATOM 1597 C C . PHE A 1 198 ? -5.682 7.578 14.840 1.00 96.19 198 PHE A C 1
ATOM 1599 O O . PHE A 1 198 ? -5.504 8.728 15.267 1.00 96.19 198 PHE A O 1
ATOM 1606 N N . VAL A 1 199 ? -6.194 7.320 13.643 1.00 96.12 199 VAL A N 1
ATOM 1607 C CA . VAL A 1 199 ? -6.678 8.346 12.725 1.00 96.12 199 VAL A CA 1
ATOM 1608 C C . VAL A 1 199 ? -8.104 8.036 12.295 1.00 96.12 199 VAL A C 1
ATOM 1610 O O . VAL A 1 199 ? -8.473 6.884 12.082 1.00 96.12 199 VAL A O 1
ATOM 1613 N N . GLY A 1 200 ? -8.897 9.094 12.177 1.00 95.44 200 GLY A N 1
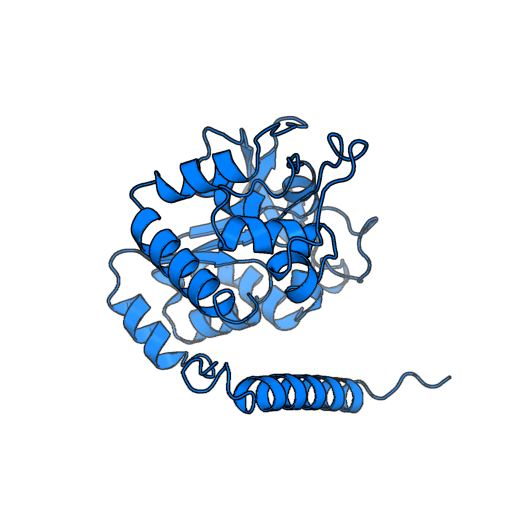ATOM 1614 C CA . GLY A 1 200 ? -10.099 9.105 11.357 1.00 95.44 200 GLY A CA 1
ATOM 1615 C C . GLY A 1 200 ? -9.802 9.815 10.043 1.00 95.44 200 GLY A C 1
ATOM 1616 O O . GLY A 1 200 ? -8.782 10.501 9.909 1.00 95.44 200 GLY A O 1
ATOM 1617 N N . ILE A 1 201 ? -10.707 9.672 9.087 1.00 93.62 201 ILE A N 1
ATOM 1618 C CA . ILE A 1 201 ? -10.581 10.258 7.755 1.00 93.62 201 ILE A CA 1
ATOM 1619 C C . ILE A 1 201 ? -11.664 11.317 7.626 1.00 93.62 201 ILE A C 1
ATOM 1621 O O . ILE A 1 201 ? -12.784 11.118 8.090 1.00 93.62 201 ILE A O 1
ATOM 1625 N N . SER A 1 202 ? -11.291 12.491 7.124 1.00 93.38 202 SER A N 1
ATOM 1626 C CA . SER A 1 202 ? -12.250 13.559 6.869 1.00 93.38 202 SER A CA 1
ATOM 1627 C C . SER A 1 202 ? -13.168 13.205 5.709 1.00 93.38 202 SER A C 1
ATOM 1629 O O . SER A 1 202 ? -12.838 12.355 4.883 1.00 93.38 202 SER A O 1
ATOM 1631 N N . ASP A 1 203 ? -14.264 13.941 5.594 1.00 90.06 203 ASP A N 1
ATOM 1632 C CA . ASP A 1 203 ? -15.179 13.776 4.477 1.00 90.06 203 ASP A CA 1
ATOM 1633 C C . ASP A 1 203 ? -14.494 14.071 3.138 1.00 90.06 203 ASP A C 1
ATOM 1635 O O . ASP A 1 203 ? -13.425 14.697 3.047 1.00 90.06 203 ASP A O 1
ATOM 1639 N N . ARG A 1 204 ? -15.137 13.615 2.066 1.00 87.75 204 ARG A N 1
ATOM 1640 C CA . ARG A 1 204 ? -14.646 13.780 0.700 1.00 87.75 204 ARG A CA 1
ATOM 1641 C C . ARG A 1 204 ? -14.476 15.242 0.292 1.00 87.75 204 ARG A C 1
ATOM 1643 O O . ARG A 1 204 ? -13.524 15.555 -0.424 1.00 87.75 204 ARG A O 1
ATOM 1650 N N . SER A 1 205 ? -15.361 16.121 0.761 1.00 87.38 205 SER A N 1
ATOM 1651 C CA . SER A 1 205 ? -15.281 17.574 0.553 1.00 87.38 205 SER A CA 1
ATOM 1652 C C . SER A 1 205 ? -14.033 18.194 1.184 1.00 87.38 205 SER A C 1
ATOM 1654 O O . SER A 1 205 ? -13.494 19.157 0.649 1.00 87.38 205 SER A O 1
ATOM 1656 N N . ASP A 1 206 ? -13.540 17.601 2.273 1.00 87.50 206 ASP A N 1
ATOM 1657 C CA . ASP A 1 206 ? -12.335 18.022 2.997 1.00 87.50 206 ASP A CA 1
ATOM 1658 C C . ASP A 1 206 ? -11.049 17.389 2.422 1.00 87.50 206 ASP A C 1
ATOM 1660 O O . ASP A 1 206 ? -9.962 17.550 2.983 1.00 87.50 206 ASP A O 1
ATOM 1664 N N . GLY A 1 207 ? -11.149 16.618 1.332 1.00 88.12 207 GLY A N 1
ATOM 1665 C CA . GLY A 1 207 ? -9.996 15.988 0.686 1.00 88.12 207 GLY A CA 1
ATOM 1666 C C . GLY A 1 207 ? -9.508 14.689 1.342 1.00 88.12 207 GLY A C 1
ATOM 1667 O O . GLY A 1 207 ? -8.374 14.274 1.092 1.00 88.12 207 GLY A O 1
ATOM 1668 N N . MET A 1 208 ? -10.345 14.031 2.158 1.00 90.94 208 MET A N 1
ATOM 1669 C CA . MET A 1 208 ? -10.057 12.727 2.788 1.00 90.94 208 MET A CA 1
ATOM 1670 C C . MET A 1 208 ? -8.707 12.673 3.525 1.00 90.94 208 MET A C 1
ATOM 1672 O O . MET A 1 208 ? -7.918 11.732 3.383 1.00 90.94 208 MET A O 1
ATOM 1676 N N . ILE A 1 209 ? -8.420 13.710 4.311 1.00 93.88 209 ILE A N 1
ATOM 1677 C CA . ILE A 1 209 ? -7.200 13.816 5.109 1.00 93.88 209 ILE A CA 1
ATOM 1678 C C . ILE A 1 209 ? -7.349 13.131 6.466 1.00 93.88 209 ILE A C 1
ATOM 1680 O O . ILE A 1 209 ? -8.435 13.006 7.034 1.00 93.88 209 ILE A O 1
ATOM 1684 N N . TYR A 1 210 ? -6.219 12.729 7.033 1.00 94.69 210 TYR A N 1
ATOM 1685 C CA . TYR A 1 210 ? -6.158 12.138 8.360 1.00 94.69 210 TYR A CA 1
ATOM 1686 C C . TYR A 1 210 ? -6.338 13.186 9.452 1.00 94.69 210 TYR A C 1
ATOM 1688 O O . TYR A 1 210 ? -5.569 14.141 9.567 1.00 94.69 210 TYR A O 1
ATOM 1696 N N . LYS A 1 211 ? -7.318 12.942 10.323 1.00 94.62 211 LYS A N 1
ATOM 1697 C CA . LYS A 1 211 ? -7.549 13.685 11.563 1.00 94.62 211 LYS A CA 1
ATOM 1698 C C . LYS A 1 211 ? -7.192 12.763 12.731 1.00 94.62 211 LYS A C 1
ATOM 1700 O O . LYS A 1 211 ? -7.664 11.629 12.798 1.00 94.62 211 LYS A O 1
ATOM 1705 N N . ARG A 1 212 ? -6.340 13.218 13.657 1.00 93.19 212 ARG A N 1
ATOM 1706 C CA . ARG A 1 212 ? -5.977 12.421 14.846 1.00 93.19 212 ARG A CA 1
ATOM 1707 C C . ARG A 1 212 ? -7.223 12.129 15.685 1.00 93.19 212 ARG A C 1
ATOM 1709 O O . ARG A 1 212 ? -8.041 13.021 15.908 1.00 93.19 212 ARG A O 1
ATOM 1716 N N . LYS A 1 213 ? -7.344 10.896 16.171 1.00 94.62 213 LYS A N 1
ATOM 1717 C CA . LYS A 1 213 ? -8.460 10.430 17.004 1.00 94.62 213 LYS A CA 1
ATOM 1718 C C . LYS A 1 213 ? -7.940 9.596 18.180 1.00 94.62 213 LYS A C 1
ATOM 1720 O O . LYS A 1 213 ? -6.763 9.243 18.231 1.00 94.62 213 LYS A O 1
ATOM 1725 N N . ARG A 1 214 ? -8.822 9.314 19.145 1.00 92.75 214 ARG A N 1
ATOM 1726 C CA . ARG A 1 214 ? -8.538 8.400 20.269 1.00 92.75 214 ARG A CA 1
ATOM 1727 C C . ARG A 1 214 ? -8.667 6.924 19.864 1.00 92.75 214 ARG A C 1
ATOM 1729 O O . ARG A 1 214 ? -7.985 6.089 20.439 1.00 92.75 214 ARG A O 1
ATOM 1736 N N . SER A 1 215 ? -9.497 6.641 18.862 1.00 93.19 215 SER A N 1
ATOM 1737 C CA . SER A 1 215 ? -9.744 5.333 18.246 1.00 93.19 215 SER A CA 1
ATOM 1738 C C . SER A 1 215 ? -9.943 5.501 16.733 1.00 93.19 215 SER A C 1
ATOM 1740 O O . SER A 1 215 ? -10.088 6.631 16.256 1.00 93.19 215 SER A O 1
ATOM 1742 N N . GLY A 1 216 ? -9.901 4.404 15.976 1.00 94.44 216 GLY A N 1
ATOM 1743 C CA . GLY A 1 216 ? -10.061 4.394 14.519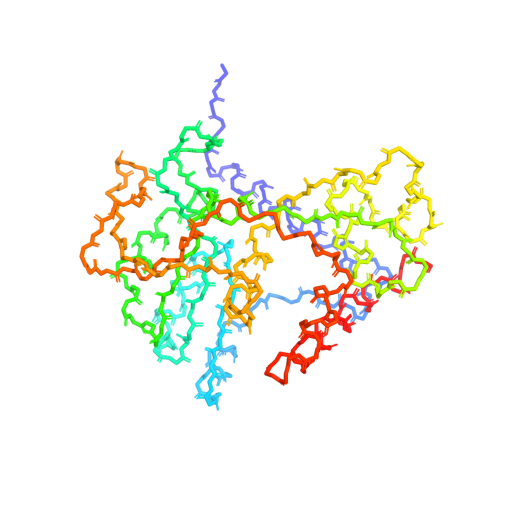 1.00 94.44 216 GLY A CA 1
ATOM 1744 C C . GLY A 1 216 ? -8.989 3.551 13.835 1.00 94.44 216 GLY A C 1
ATOM 1745 O O . GLY A 1 216 ? -8.492 2.575 14.399 1.00 94.44 216 GLY A O 1
ATOM 1746 N N . ILE A 1 217 ? -8.570 3.974 12.644 1.00 96.94 217 ILE A N 1
ATOM 1747 C CA . ILE A 1 217 ? -7.547 3.274 11.869 1.00 96.94 217 ILE A CA 1
ATOM 1748 C C . ILE A 1 217 ? -6.190 3.424 12.560 1.00 96.94 217 ILE A C 1
ATOM 1750 O O . ILE A 1 217 ? -5.748 4.538 12.864 1.00 96.94 217 ILE A O 1
ATOM 1754 N N . LYS A 1 218 ? -5.494 2.304 12.777 1.00 96.31 218 LYS A N 1
ATOM 1755 C CA . LYS A 1 218 ? -4.115 2.314 13.275 1.00 96.31 218 LYS A CA 1
ATOM 1756 C C . LYS A 1 218 ? -3.204 2.955 12.229 1.00 96.31 218 LYS A C 1
ATOM 1758 O O . LYS A 1 218 ? -3.121 2.498 11.092 1.00 96.31 218 LYS A O 1
ATOM 1763 N N . SER A 1 219 ? -2.466 3.981 12.627 1.00 94.94 219 SER A N 1
ATOM 1764 C CA . SER A 1 219 ? -1.465 4.636 11.797 1.00 94.94 219 SER A CA 1
ATOM 1765 C C . SER A 1 219 ? -0.099 4.622 12.465 1.00 94.94 219 SER A C 1
ATOM 1767 O O . SER A 1 219 ? 0.030 4.938 13.650 1.00 94.94 219 SER A O 1
ATOM 1769 N N . TYR A 1 220 ? 0.929 4.283 11.693 1.00 92.12 220 TYR A N 1
ATOM 1770 C CA . TYR A 1 220 ? 2.310 4.411 12.139 1.00 92.12 220 TYR A CA 1
ATOM 1771 C C . TYR A 1 220 ? 2.802 5.827 11.867 1.00 92.12 220 TYR A C 1
ATOM 1773 O O . TYR A 1 220 ? 2.652 6.354 10.767 1.00 92.12 220 TYR A O 1
ATOM 1781 N N . GLU A 1 221 ? 3.415 6.434 12.877 1.00 87.25 221 GLU A N 1
ATOM 1782 C CA . GLU A 1 221 ? 4.088 7.725 12.779 1.00 87.25 221 GLU A CA 1
ATOM 1783 C C . GLU A 1 221 ? 5.518 7.563 13.299 1.00 87.25 221 GLU A C 1
ATOM 1785 O O . GLU A 1 221 ? 5.747 6.906 14.316 1.00 87.25 221 GLU A O 1
ATOM 1790 N N . MET A 1 222 ? 6.500 8.152 12.621 1.00 81.06 222 MET A N 1
ATOM 1791 C CA . MET A 1 222 ? 7.885 8.113 13.093 1.00 81.06 222 MET A CA 1
ATOM 1792 C C . MET A 1 222 ? 8.009 8.891 14.404 1.00 81.06 222 MET A C 1
ATOM 1794 O O . MET A 1 222 ? 7.402 9.957 14.549 1.00 81.06 222 MET A O 1
ATOM 1798 N N . LYS A 1 223 ? 8.781 8.367 15.365 1.00 70.56 223 LYS A N 1
ATOM 1799 C CA . LYS A 1 223 ? 9.042 9.092 16.619 1.00 70.56 223 LYS A CA 1
ATOM 1800 C C . LYS A 1 223 ? 9.908 10.334 16.382 1.00 70.56 223 LYS A C 1
ATOM 1802 O O . LYS A 1 223 ? 9.645 11.364 16.991 1.00 70.56 223 LYS A O 1
ATOM 1807 N N . GLU A 1 224 ? 10.858 10.249 15.455 1.00 63.81 224 GLU A N 1
ATOM 1808 C CA . GLU A 1 224 ? 11.798 11.311 15.079 1.00 63.81 224 GLU A CA 1
ATOM 1809 C C . GLU A 1 224 ? 12.031 11.289 13.559 1.00 63.81 224 GLU A C 1
ATOM 1811 O O . GLU A 1 224 ? 11.636 10.333 12.885 1.00 63.81 224 GLU A O 1
ATOM 1816 N N . LYS A 1 225 ? 12.670 12.329 12.997 1.00 57.94 225 LYS A N 1
ATOM 1817 C CA . LYS A 1 225 ? 13.237 12.235 11.642 1.00 57.94 225 LYS A CA 1
ATOM 1818 C C . LYS A 1 225 ? 14.378 11.218 11.693 1.00 57.94 225 LYS A C 1
ATOM 1820 O O . LYS A 1 225 ? 15.511 11.586 11.969 1.00 57.94 225 LYS A O 1
ATOM 1825 N N . SER A 1 226 ? 14.087 9.949 11.449 1.00 54.59 226 SER A N 1
ATOM 1826 C CA . SER A 1 226 ? 15.132 8.946 11.281 1.00 54.59 226 SER A CA 1
ATOM 1827 C C . SER A 1 226 ? 15.633 8.999 9.840 1.00 54.59 226 SER A C 1
ATOM 1829 O O . SER A 1 226 ? 14.874 8.693 8.914 1.00 54.59 226 SER A O 1
ATOM 1831 N N . SER A 1 227 ? 16.903 9.351 9.636 1.00 55.12 227 SER A N 1
ATOM 1832 C CA . SER A 1 227 ? 17.605 8.826 8.471 1.00 55.12 227 SER A CA 1
ATOM 1833 C C . SER A 1 227 ? 17.811 7.343 8.736 1.00 55.12 227 SER A C 1
ATOM 1835 O O . SER A 1 227 ? 18.462 6.952 9.702 1.00 55.12 227 SER A O 1
ATOM 1837 N N . LEU A 1 228 ? 17.183 6.500 7.922 1.00 61.12 228 LEU A N 1
ATOM 1838 C CA . LEU A 1 228 ? 17.611 5.119 7.855 1.00 61.12 228 LEU A CA 1
ATOM 1839 C C . LEU A 1 228 ? 18.783 5.122 6.877 1.00 61.12 228 LEU A C 1
ATOM 1841 O O . LEU A 1 228 ? 18.589 4.982 5.673 1.00 61.12 228 LEU A O 1
ATOM 1845 N N . ASP A 1 229 ? 19.985 5.379 7.392 1.00 58.44 229 ASP A N 1
ATOM 1846 C CA . ASP A 1 229 ? 21.224 5.278 6.616 1.00 58.44 229 ASP A CA 1
ATOM 1847 C C . ASP A 1 229 ? 21.551 3.793 6.420 1.00 58.44 229 ASP A C 1
ATOM 1849 O O . ASP A 1 229 ? 22.501 3.252 6.973 1.00 58.44 229 ASP A O 1
ATOM 1853 N N . MET A 1 230 ? 20.661 3.119 5.701 1.00 61.16 230 MET A N 1
ATOM 1854 C CA . MET A 1 230 ? 20.717 1.706 5.392 1.00 61.16 230 MET A CA 1
ATOM 1855 C C . MET A 1 230 ? 20.755 1.593 3.885 1.00 61.16 230 MET A C 1
ATOM 1857 O O . MET A 1 230 ? 19.922 2.180 3.179 1.00 61.16 230 MET A O 1
ATOM 1861 N N . ASP A 1 231 ? 21.753 0.871 3.406 1.00 64.06 231 ASP A N 1
ATOM 1862 C CA . ASP A 1 231 ? 21.942 0.707 1.985 1.00 64.06 231 ASP A CA 1
ATOM 1863 C C . ASP A 1 231 ? 20.867 -0.252 1.457 1.00 64.06 231 ASP A C 1
ATOM 1865 O O . ASP A 1 231 ? 20.437 -1.193 2.130 1.00 64.06 231 ASP A O 1
ATOM 1869 N N . LEU A 1 232 ? 20.377 0.005 0.243 1.00 65.12 232 LEU A N 1
ATOM 1870 C CA . LEU A 1 232 ? 19.359 -0.836 -0.395 1.00 65.12 232 LEU A CA 1
ATOM 1871 C C . LEU A 1 232 ? 19.690 -2.353 -0.365 1.00 65.12 232 LEU A C 1
ATOM 1873 O O . LEU A 1 232 ? 18.776 -3.150 -0.144 1.00 65.12 232 LEU A O 1
ATOM 1877 N N . PRO A 1 233 ? 20.958 -2.783 -0.533 1.00 63.12 233 PRO A N 1
ATOM 1878 C CA . PRO A 1 233 ? 21.356 -4.189 -0.413 1.00 63.12 233 PRO A CA 1
ATOM 1879 C C . PRO A 1 233 ? 21.150 -4.754 0.987 1.00 63.12 233 PRO A C 1
ATOM 1881 O O . PRO A 1 233 ? 20.650 -5.870 1.113 1.00 63.12 233 PRO A O 1
ATOM 1884 N N . ASP A 1 234 ? 21.459 -3.978 2.027 1.00 68.06 234 ASP A N 1
ATOM 1885 C CA . ASP A 1 234 ? 21.250 -4.389 3.415 1.00 68.06 234 ASP A CA 1
ATOM 1886 C C . ASP A 1 234 ? 19.763 -4.600 3.682 1.00 68.06 234 ASP A C 1
ATOM 1888 O O . ASP A 1 234 ? 19.374 -5.560 4.343 1.00 68.06 234 ASP A O 1
ATOM 1892 N N . ILE A 1 235 ? 18.908 -3.762 3.088 1.00 70.56 235 ILE A N 1
ATOM 1893 C CA . ILE A 1 235 ? 17.453 -3.913 3.165 1.00 70.56 235 ILE A CA 1
ATOM 1894 C C . ILE A 1 235 ? 16.999 -5.207 2.493 1.00 70.56 235 ILE A C 1
ATOM 1896 O O . ILE A 1 235 ? 16.165 -5.918 3.049 1.00 70.56 235 ILE A O 1
ATOM 1900 N N . PHE A 1 236 ? 17.530 -5.552 1.320 1.00 68.75 236 PHE A N 1
ATOM 1901 C CA . PHE A 1 236 ? 17.158 -6.807 0.663 1.00 68.75 236 PHE A CA 1
ATOM 1902 C C . PHE A 1 236 ? 17.688 -8.032 1.391 1.00 68.75 236 PHE A C 1
ATOM 1904 O O . PHE A 1 236 ? 16.945 -9.000 1.543 1.00 68.75 236 PHE A O 1
ATOM 1911 N N . ALA A 1 237 ? 18.916 -7.982 1.904 1.00 67.81 237 ALA A N 1
ATOM 1912 C CA . ALA A 1 237 ? 19.462 -9.032 2.754 1.00 67.81 237 ALA A CA 1
ATOM 1913 C C . ALA A 1 237 ? 18.584 -9.228 4.000 1.00 67.81 237 ALA A C 1
ATOM 1915 O O . ALA A 1 237 ? 18.223 -10.353 4.343 1.00 67.81 237 ALA A O 1
ATOM 1916 N N . VAL A 1 238 ? 18.145 -8.130 4.614 1.00 67.88 238 VAL A N 1
ATOM 1917 C CA . VAL A 1 238 ? 17.195 -8.120 5.728 1.00 67.88 238 VAL A CA 1
ATOM 1918 C C . VAL A 1 238 ? 15.848 -8.749 5.347 1.00 67.88 238 VAL A C 1
ATOM 1920 O O . VAL A 1 238 ? 15.349 -9.610 6.074 1.00 67.88 238 VAL A O 1
ATOM 1923 N N . LEU A 1 239 ? 15.250 -8.348 4.221 1.00 70.31 239 LEU A N 1
ATOM 1924 C CA . LEU A 1 239 ? 13.950 -8.858 3.764 1.00 70.31 239 LEU A CA 1
ATOM 1925 C C . LEU A 1 239 ? 14.011 -10.339 3.354 1.00 70.31 239 LEU A C 1
ATOM 1927 O O . LEU A 1 239 ? 13.036 -11.074 3.548 1.00 70.31 239 LEU A O 1
ATOM 1931 N N . ALA A 1 240 ? 15.147 -10.778 2.809 1.00 66.31 240 ALA A N 1
ATOM 1932 C CA . ALA A 1 240 ? 15.414 -12.163 2.437 1.00 66.31 240 ALA A CA 1
ATOM 1933 C C . ALA A 1 240 ? 15.709 -13.052 3.656 1.00 66.31 240 ALA A C 1
ATOM 1935 O O . ALA A 1 240 ? 15.312 -14.220 3.675 1.00 66.31 240 ALA A O 1
ATOM 1936 N N . ALA A 1 241 ? 16.368 -12.513 4.686 1.00 67.56 241 ALA A N 1
ATOM 1937 C CA . ALA A 1 241 ? 16.647 -13.224 5.932 1.00 67.56 241 ALA A CA 1
ATOM 1938 C C . ALA A 1 241 ? 15.383 -13.447 6.779 1.00 67.56 241 ALA A C 1
ATOM 1940 O O . ALA A 1 241 ? 15.306 -14.414 7.542 1.00 67.56 241 ALA A O 1
ATOM 1941 N N . GLU A 1 242 ? 14.370 -12.593 6.628 1.00 72.31 242 GLU A N 1
ATOM 1942 C CA . GLU A 1 242 ? 13.129 -12.697 7.385 1.00 72.31 242 GLU A CA 1
ATOM 1943 C C . GLU A 1 242 ? 12.346 -13.967 6.997 1.00 72.31 242 GLU A C 1
ATOM 1945 O O . GLU A 1 242 ? 11.799 -14.101 5.899 1.00 72.31 242 GLU A O 1
ATOM 1950 N N . ARG A 1 243 ? 12.270 -14.937 7.923 1.00 66.62 243 ARG A N 1
ATOM 1951 C CA . ARG A 1 243 ? 11.728 -16.293 7.678 1.00 66.62 243 ARG A CA 1
ATOM 1952 C C . ARG A 1 243 ? 10.316 -16.275 7.088 1.00 66.62 243 ARG A C 1
ATOM 1954 O O . ARG A 1 243 ? 9.975 -17.148 6.290 1.00 66.62 243 ARG A O 1
ATOM 1961 N N . ARG A 1 244 ? 9.500 -15.292 7.482 1.00 66.44 244 ARG A N 1
ATOM 1962 C CA . ARG A 1 244 ? 8.105 -15.129 7.041 1.00 66.44 244 ARG A CA 1
ATOM 1963 C C . ARG A 1 244 ? 7.985 -14.628 5.604 1.00 66.44 244 ARG A C 1
ATOM 1965 O O . ARG A 1 244 ? 6.995 -14.933 4.946 1.00 66.44 244 ARG A O 1
ATOM 1972 N N . THR A 1 245 ? 8.986 -13.909 5.105 1.00 65.44 245 THR A N 1
ATOM 1973 C CA . THR A 1 245 ? 8.984 -13.343 3.752 1.00 65.44 245 THR A CA 1
ATOM 1974 C C . THR A 1 245 ? 9.967 -14.012 2.819 1.00 65.44 245 THR A C 1
ATOM 1976 O O . THR A 1 245 ? 9.775 -13.893 1.618 1.00 65.44 245 THR A O 1
ATOM 1979 N N . ARG A 1 246 ? 10.929 -14.801 3.312 1.00 68.50 246 ARG A N 1
ATOM 1980 C CA . ARG A 1 246 ? 11.965 -15.459 2.502 1.00 68.50 246 ARG A CA 1
ATOM 1981 C C . ARG A 1 246 ? 11.426 -16.150 1.251 1.00 68.50 246 ARG A C 1
ATOM 1983 O O . ARG A 1 246 ? 11.957 -15.957 0.168 1.00 68.50 246 ARG A O 1
ATOM 1990 N N . VAL A 1 247 ? 10.357 -16.943 1.374 1.00 67.19 247 VAL A N 1
ATOM 1991 C CA . VAL A 1 247 ? 9.775 -17.666 0.224 1.00 67.19 247 VAL A CA 1
ATOM 1992 C C . VAL A 1 247 ? 9.075 -16.716 -0.750 1.00 67.19 247 VAL A C 1
ATOM 1994 O O . VAL A 1 247 ? 9.212 -16.873 -1.962 1.00 67.19 247 VAL A O 1
ATOM 1997 N N . ALA A 1 248 ? 8.324 -15.738 -0.240 1.00 64.94 248 ALA A N 1
ATOM 1998 C CA . ALA A 1 248 ? 7.637 -14.753 -1.072 1.00 64.94 248 ALA A CA 1
ATOM 1999 C C . ALA A 1 248 ? 8.643 -13.842 -1.789 1.00 64.94 248 ALA A C 1
ATOM 2001 O O . ALA A 1 248 ? 8.518 -13.615 -2.988 1.00 64.94 248 ALA A O 1
ATOM 2002 N N . PHE A 1 249 ? 9.676 -13.407 -1.072 1.00 66.50 249 PHE A N 1
ATOM 2003 C CA . PHE A 1 249 ? 10.755 -12.578 -1.576 1.00 66.50 249 PHE A CA 1
ATOM 2004 C C . PHE A 1 249 ? 11.605 -13.331 -2.600 1.00 66.50 249 PHE A C 1
ATOM 2006 O O . PHE A 1 249 ? 11.802 -12.816 -3.687 1.00 66.50 249 PHE A O 1
ATOM 2013 N N . ALA A 1 250 ? 11.983 -14.588 -2.350 1.00 65.38 250 ALA A N 1
ATOM 2014 C CA . ALA A 1 250 ? 12.689 -15.408 -3.339 1.00 65.38 250 ALA A CA 1
ATOM 2015 C C . ALA A 1 250 ? 11.857 -15.653 -4.614 1.00 65.38 250 ALA A C 1
ATOM 2017 O O . ALA A 1 250 ? 12.398 -15.699 -5.718 1.00 65.38 250 ALA A O 1
ATOM 2018 N N . ARG A 1 251 ? 10.528 -15.802 -4.495 1.00 64.38 251 ARG A N 1
ATOM 2019 C CA . ARG A 1 251 ? 9.630 -15.899 -5.662 1.00 64.38 251 ARG A CA 1
ATOM 2020 C C . ARG A 1 251 ? 9.526 -14.575 -6.414 1.00 64.38 251 ARG A C 1
ATOM 2022 O O . ARG A 1 251 ? 9.574 -14.584 -7.639 1.00 64.38 251 ARG A O 1
ATOM 2029 N N . PHE A 1 252 ? 9.402 -13.463 -5.692 1.00 63.88 252 PHE A N 1
ATOM 2030 C CA . PHE A 1 252 ? 9.380 -12.118 -6.262 1.00 63.88 252 PHE A CA 1
ATOM 2031 C C . PHE A 1 252 ? 10.700 -11.793 -6.968 1.00 63.88 252 PHE A C 1
ATOM 2033 O O . PHE A 1 252 ? 10.697 -11.371 -8.118 1.00 63.88 252 PHE A O 1
ATOM 2040 N N . GLU A 1 253 ? 11.829 -12.096 -6.336 1.00 62.88 253 GLU A N 1
ATOM 2041 C CA . GLU A 1 253 ? 13.161 -11.948 -6.907 1.00 62.88 253 GLU A CA 1
ATOM 2042 C C . GLU A 1 253 ? 13.334 -12.824 -8.148 1.00 62.88 253 GLU A C 1
ATOM 2044 O O . GLU A 1 253 ? 13.836 -12.333 -9.153 1.00 62.88 253 GLU A O 1
ATOM 2049 N N . ARG A 1 254 ? 12.847 -14.073 -8.145 1.00 61.94 254 ARG A N 1
ATOM 2050 C CA . ARG A 1 254 ? 12.860 -14.943 -9.333 1.00 61.94 254 ARG A CA 1
ATOM 2051 C C . ARG A 1 254 ? 12.003 -14.386 -10.470 1.00 61.94 254 ARG A C 1
ATOM 2053 O O . ARG A 1 254 ? 12.450 -14.402 -11.612 1.00 61.94 254 ARG A O 1
ATOM 2060 N N . TYR A 1 255 ? 10.810 -13.874 -10.171 1.00 56.94 255 TYR A N 1
ATOM 2061 C CA . TYR A 1 255 ? 9.944 -13.216 -11.154 1.00 56.94 255 TYR A CA 1
ATOM 2062 C C . TYR A 1 255 ? 10.629 -11.980 -11.759 1.00 56.94 255 TYR A C 1
ATOM 2064 O O . TYR A 1 255 ? 10.742 -11.849 -12.977 1.00 56.94 255 TYR A O 1
ATOM 2072 N N . CYS A 1 256 ? 11.172 -11.103 -10.913 1.00 53.00 256 CYS A N 1
ATOM 2073 C CA . CYS A 1 256 ? 11.877 -9.902 -11.351 1.00 53.00 256 CYS A CA 1
ATOM 2074 C C . CYS A 1 256 ? 13.188 -10.210 -12.088 1.00 53.00 256 CYS A C 1
ATOM 2076 O O . CYS A 1 256 ? 13.544 -9.479 -13.012 1.00 53.00 256 CYS A O 1
ATOM 2078 N N . SER A 1 257 ? 13.872 -11.293 -11.715 1.00 53.88 257 SER A N 1
ATOM 2079 C CA . SER A 1 257 ? 15.094 -11.770 -12.368 1.00 53.88 257 SER A CA 1
ATOM 2080 C C . SER A 1 257 ? 14.811 -12.390 -13.735 1.00 53.88 257 SER A C 1
ATOM 2082 O O . SER A 1 257 ? 15.501 -12.081 -14.704 1.00 53.88 257 SER A O 1
ATOM 2084 N N . GLY A 1 258 ? 13.745 -13.189 -13.850 1.00 52.88 258 GLY A N 1
ATOM 2085 C CA . GLY A 1 258 ? 13.282 -13.745 -15.124 1.00 52.88 258 GLY A CA 1
ATOM 2086 C C . GLY A 1 258 ? 12.876 -12.670 -16.134 1.00 52.88 258 GLY A C 1
ATOM 2087 O O . GLY A 1 258 ? 13.001 -12.881 -17.336 1.00 52.88 258 GLY A O 1
ATOM 2088 N N . LEU A 1 259 ? 12.460 -11.495 -15.658 1.00 47.91 259 LEU A N 1
ATOM 2089 C CA . LEU A 1 259 ? 12.197 -10.332 -16.500 1.00 47.91 259 LEU A CA 1
ATOM 2090 C C . LEU A 1 259 ? 13.474 -9.599 -16.975 1.00 47.91 259 LEU A C 1
ATOM 2092 O O . LEU A 1 259 ? 13.346 -8.787 -17.887 1.00 47.91 259 LEU A O 1
ATOM 2096 N N . LEU A 1 260 ? 14.657 -9.775 -16.354 1.00 41.50 260 LEU A N 1
ATOM 2097 C CA . LEU A 1 260 ? 15.889 -9.001 -16.655 1.00 41.50 260 LEU A CA 1
ATOM 2098 C C . LEU A 1 260 ? 17.019 -9.819 -17.286 1.00 41.50 260 LEU A C 1
ATOM 2100 O O . LEU A 1 260 ? 17.799 -9.231 -18.024 1.00 41.50 260 LEU A O 1
ATOM 2104 N N . GLY A 1 261 ? 17.054 -11.149 -17.144 1.00 41.50 261 GLY A N 1
ATOM 2105 C CA . GLY A 1 261 ? 17.906 -12.012 -17.989 1.00 41.50 261 GLY A CA 1
ATOM 2106 C C . GLY A 1 261 ? 17.566 -11.956 -19.492 1.00 41.50 261 GLY A C 1
ATOM 2107 O O . GLY A 1 261 ? 17.956 -12.834 -20.242 1.00 41.50 261 GLY A O 1
ATOM 2108 N N . ARG A 1 262 ? 16.765 -10.967 -19.900 1.00 47.19 262 ARG A N 1
ATOM 2109 C CA . ARG A 1 262 ? 16.185 -10.742 -21.223 1.00 47.19 262 ARG A CA 1
ATOM 2110 C C . ARG A 1 262 ? 16.459 -9.323 -21.750 1.00 47.19 262 ARG A C 1
ATOM 2112 O O . ARG A 1 262 ? 1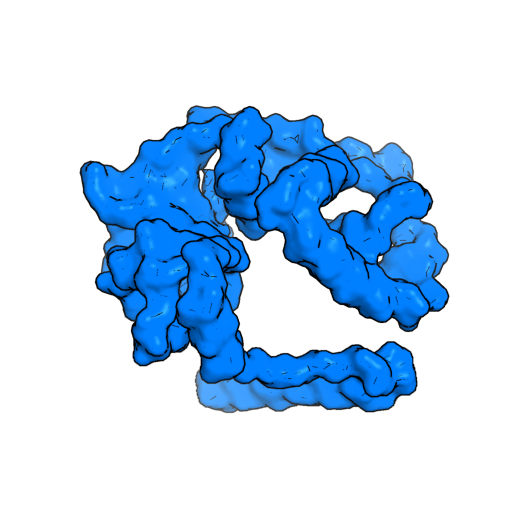5.917 -8.950 -22.780 1.00 47.19 262 ARG A O 1
ATOM 2119 N N . PHE A 1 263 ? 17.238 -8.518 -21.017 1.00 37.72 263 PHE A N 1
ATOM 2120 C CA . PHE A 1 263 ? 17.745 -7.212 -21.471 1.00 37.72 263 PHE A CA 1
ATOM 2121 C C . PHE A 1 263 ? 19.282 -7.134 -21.474 1.00 37.72 263 PHE A C 1
ATOM 2123 O O . PHE A 1 263 ? 19.812 -6.145 -21.977 1.00 37.72 263 PHE A O 1
ATOM 2130 N N . ILE A 1 264 ? 19.963 -8.135 -20.895 1.00 36.59 264 ILE A N 1
ATOM 2131 C CA . ILE A 1 264 ? 21.408 -8.385 -21.034 1.00 36.59 264 ILE A CA 1
ATOM 2132 C C . ILE A 1 264 ? 21.582 -9.358 -22.196 1.00 36.59 264 ILE A C 1
ATOM 2134 O O . ILE A 1 264 ? 20.791 -10.330 -22.218 1.00 36.59 264 ILE A O 1
#

Secondary structure (DSSP, 8-state):
-PPPPHHHHHHHHHHHHHHHHHHHHTSGGGTT-------HHHHHHHHHH-S-EEEEESS-HHHHHHHHHTT-GGGEEEEEE---S--TT-SSSS-HHHHT-HHHHHHHHHTGGGSSEEEEE-HHHHHH--EE-----TTS-HHHHHHHHHHTT--HHHHHTT-----TT-TT-EE--HHHHHHHHHH-TTTS-EEEEEEEE--GGGTS-EEEESSSEEEEEESS------BHHHHHHHHHH-TTTHHHHHHHHHHHHHTTTTT-

Foldseek 3Di:
DDDPDPVVVVVVVVVVVVVVLVVQCPPPLCVVPHPDDDPLVVVLVVLVPDPAAEAQEEADLVSVVVCVVVLSQQRYAYFYAAFAQDCPPPPDLAHPNCRNPVPSVVNCQVVVVSHVAFEYEYPVQQQLAWAFEDWPPPPDQLVLLVVNCVQVVHDLLCSLVVVRTPDPPRRPDIGRDSSLSRVCCVQPVVLFPWDKFAWHFDDVVNRRHTDGDRHGHIYTHGPDSDHSHAHSRNSLVVQCPRPVRVVVSVVVSVVSNSVNVSSD

Sequence (264 aa):
MSIPNPAHRTQHIQEWYRACTSRAERRPENQDNAVYALDIDWLCDRIKKAKEVRLFGGASLDFLRRLILKGVAHKIRCHLQVGTYNLSSNLFPYQFNIALNPDAAEYVFGHYEDFEEFTVVASRTAQSVKYRLLGLDPNFSLLGKRIMGYNMGKTPLEIAKGEATLDSESFQHKLGMPDLTMIIIHLRPDLIKCRIKFVGISDRSDGMIYKRKRSGIKSYEMKEKSSLDMDLPDIFAVLAAERRTRVAFARFERYCSGLLGRFI

pLDDT: mean 77.4, std 15.77, range [36.59, 97.56]